Protein AF-A0A9N9LL58-F1 (afdb_monomer_lite)

Structure (mmCIF, N/CA/C/O backbone):
data_AF-A0A9N9LL58-F1
#
_entry.id   AF-A0A9N9LL58-F1
#
loop_
_atom_site.group_PDB
_atom_site.id
_atom_site.type_symbol
_atom_site.label_atom_id
_atom_site.label_alt_id
_atom_site.label_comp_id
_atom_site.label_asym_id
_atom_site.label_entity_id
_atom_site.label_seq_id
_atom_site.pdbx_PDB_ins_code
_atom_site.Cartn_x
_atom_site.Cartn_y
_atom_site.Cartn_z
_atom_site.occupancy
_atom_site.B_iso_or_equiv
_atom_site.auth_seq_id
_atom_site.auth_comp_id
_atom_site.auth_asym_id
_atom_site.auth_atom_id
_atom_site.pdbx_PDB_model_num
ATOM 1 N N . MET A 1 1 ? -56.648 -46.206 66.728 1.00 40.50 1 MET A N 1
ATOM 2 C CA . MET A 1 1 ? -55.688 -45.142 66.344 1.00 40.50 1 MET A CA 1
ATOM 3 C C . MET A 1 1 ? -56.526 -43.870 66.185 1.00 40.50 1 MET A C 1
ATOM 5 O O . MET A 1 1 ? -57.485 -43.934 65.437 1.00 40.50 1 MET A O 1
ATOM 9 N N . ARG A 1 2 ? -56.503 -42.910 67.131 1.00 38.16 2 ARG A N 1
ATOM 10 C CA . ARG A 1 2 ? -55.681 -41.666 67.109 1.00 38.16 2 ARG A CA 1
ATOM 11 C C . ARG A 1 2 ? -55.775 -40.974 65.726 1.00 38.16 2 ARG A C 1
ATOM 13 O O . ARG A 1 2 ? -55.396 -41.626 64.769 1.00 38.16 2 ARG A O 1
ATOM 20 N N . PHE A 1 3 ? -56.244 -39.743 65.496 1.00 40.28 3 PHE A N 1
ATOM 21 C CA . PHE A 1 3 ? -56.378 -38.505 66.281 1.00 40.28 3 PHE A CA 1
ATOM 22 C C . PHE A 1 3 ? -57.475 -37.607 65.655 1.00 40.28 3 PHE A C 1
ATOM 24 O O . PHE A 1 3 ? -57.674 -37.631 64.444 1.00 40.28 3 PHE A O 1
ATOM 31 N N . SER A 1 4 ? -58.137 -36.794 66.483 1.00 46.50 4 SER A N 1
ATOM 32 C CA . SER A 1 4 ? -59.010 -35.672 66.099 1.00 46.50 4 SER A CA 1
ATOM 33 C C . SER A 1 4 ? -58.230 -34.504 65.465 1.00 46.50 4 SER A C 1
ATOM 35 O O . SER A 1 4 ? -57.061 -34.326 65.795 1.00 46.50 4 SER A O 1
ATOM 37 N N . TYR A 1 5 ? -58.870 -33.686 64.615 1.00 45.53 5 TYR A N 1
ATOM 38 C CA . TYR A 1 5 ? -59.222 -32.266 64.862 1.00 45.53 5 TYR A CA 1
ATOM 39 C C . TYR A 1 5 ? -59.525 -31.481 63.568 1.00 45.53 5 TYR A C 1
ATOM 41 O O . TYR A 1 5 ? -58.859 -31.612 62.547 1.00 45.53 5 TYR A O 1
ATOM 49 N N . LEU A 1 6 ? -60.571 -30.658 63.681 1.00 53.62 6 LEU A N 1
ATOM 50 C CA . LEU A 1 6 ? -61.084 -29.643 62.758 1.00 53.62 6 LEU A CA 1
ATOM 51 C C . LEU A 1 6 ? -60.061 -28.532 62.480 1.00 53.62 6 LEU A C 1
ATOM 53 O O . LEU A 1 6 ? -59.396 -28.102 63.419 1.00 53.62 6 LEU A O 1
ATOM 57 N N . LEU A 1 7 ? -60.072 -27.951 61.271 1.00 46.16 7 LEU A N 1
ATOM 58 C CA . LEU A 1 7 ? -59.839 -26.509 61.110 1.00 46.16 7 LEU A CA 1
ATOM 59 C C . LEU A 1 7 ? -60.369 -25.978 59.764 1.00 46.16 7 LEU A C 1
ATOM 61 O O . LEU A 1 7 ? -59.788 -26.217 58.710 1.00 46.16 7 LEU A O 1
ATOM 65 N N . SER A 1 8 ? -61.466 -25.219 59.824 1.00 51.81 8 SER A N 1
ATOM 66 C CA . SER A 1 8 ? -61.814 -24.217 58.811 1.00 51.81 8 SER A CA 1
ATOM 67 C C . SER A 1 8 ? -60.921 -22.995 58.997 1.00 51.81 8 SER A C 1
ATOM 69 O O . SER A 1 8 ? -60.825 -22.481 60.109 1.00 51.81 8 SER A O 1
ATOM 71 N N . ALA A 1 9 ? -60.355 -22.474 57.911 1.00 53.47 9 ALA A N 1
ATOM 72 C CA . ALA A 1 9 ? -59.861 -21.103 57.864 1.00 53.47 9 ALA A CA 1
ATOM 73 C C . ALA A 1 9 ? -60.023 -20.539 56.445 1.00 53.47 9 ALA A C 1
ATOM 75 O O . ALA A 1 9 ? -59.331 -20.933 55.510 1.00 53.47 9 ALA A O 1
ATOM 76 N N . PHE A 1 10 ? -60.971 -19.610 56.315 1.00 46.94 10 PHE A N 1
ATOM 77 C CA . PHE A 1 10 ? -60.982 -18.574 55.287 1.00 46.94 10 PHE A CA 1
ATOM 78 C C . PHE A 1 10 ? -59.634 -17.841 55.299 1.00 46.94 10 PHE A C 1
ATOM 80 O O . PHE A 1 10 ? -59.185 -17.446 56.375 1.00 46.94 10 PHE A O 1
ATOM 87 N N . LEU A 1 11 ? -59.043 -17.564 54.134 1.00 42.81 11 LEU A N 1
ATOM 88 C CA . LEU A 1 11 ? -58.057 -16.492 54.028 1.00 42.81 11 LEU A CA 1
ATOM 89 C C . LEU A 1 11 ? -58.276 -15.663 52.763 1.00 42.81 11 LEU A C 1
ATOM 91 O O . LEU A 1 11 ? -58.372 -16.172 51.649 1.00 42.81 11 LEU A O 1
ATOM 95 N N . ALA A 1 12 ? -58.410 -14.368 53.019 1.00 46.84 12 ALA A N 1
ATOM 96 C CA . ALA A 1 12 ? -58.733 -13.304 52.099 1.00 46.84 12 ALA A CA 1
ATOM 97 C C . ALA A 1 12 ? -57.574 -12.953 51.153 1.00 46.84 12 ALA A C 1
ATOM 99 O O . ALA A 1 12 ? -56.396 -13.127 51.457 1.00 46.84 12 ALA A O 1
ATOM 100 N N . THR A 1 13 ? -57.961 -12.387 50.016 1.00 47.22 13 THR A N 1
ATOM 101 C CA . THR A 1 13 ? -57.132 -11.709 49.020 1.00 47.22 13 THR A CA 1
ATOM 102 C C . THR A 1 13 ? -56.273 -10.595 49.625 1.00 47.22 13 THR A C 1
ATOM 104 O O . THR A 1 13 ? -56.813 -9.645 50.192 1.00 47.22 13 THR A O 1
ATOM 107 N N . LEU A 1 14 ? -54.958 -10.639 49.390 1.00 39.34 14 LEU A N 1
ATOM 108 C CA . LEU A 1 14 ? -54.105 -9.449 49.371 1.00 39.34 14 LEU A CA 1
ATOM 109 C C . LEU A 1 14 ? -53.567 -9.269 47.946 1.00 39.34 14 LEU A C 1
ATOM 111 O O . LEU A 1 14 ? -52.609 -9.917 47.529 1.00 39.34 14 LEU A O 1
ATOM 115 N N . THR A 1 15 ? -54.209 -8.394 47.176 1.00 47.00 15 THR A N 1
ATOM 116 C CA . THR A 1 15 ? -53.638 -7.840 45.948 1.00 47.00 15 THR A CA 1
ATOM 117 C C . THR A 1 15 ? -52.488 -6.920 46.339 1.00 47.00 15 THR A C 1
ATOM 119 O O . THR A 1 15 ? -52.712 -5.813 46.830 1.00 47.00 15 THR A O 1
ATOM 122 N N . ILE A 1 16 ? -51.253 -7.368 46.135 1.00 45.66 16 ILE A N 1
ATOM 123 C CA . ILE A 1 16 ? -50.088 -6.487 46.183 1.00 45.66 16 ILE A CA 1
ATOM 124 C C . ILE A 1 16 ? -50.120 -5.671 44.888 1.00 45.66 16 ILE A C 1
ATOM 126 O O . ILE A 1 16 ? -49.685 -6.134 43.837 1.00 45.66 16 ILE A O 1
ATOM 130 N N . ALA A 1 17 ? -50.671 -4.460 44.951 1.00 41.97 17 ALA A N 1
ATOM 131 C CA . ALA A 1 17 ? -50.375 -3.434 43.964 1.00 41.97 17 ALA A CA 1
ATOM 132 C C . ALA A 1 17 ? -48.922 -3.000 44.200 1.00 41.97 17 ALA A C 1
ATOM 134 O O . ALA A 1 17 ? -48.644 -2.120 45.013 1.00 41.97 17 ALA A O 1
ATOM 135 N N . SER A 1 18 ? -47.978 -3.689 43.557 1.00 47.88 18 SER A N 1
ATOM 136 C CA . SER A 1 18 ? -46.594 -3.228 43.502 1.00 47.88 18 SER A CA 1
ATOM 137 C C . SER A 1 18 ? -46.579 -1.834 42.870 1.00 47.88 18 SER A C 1
ATOM 139 O O . SER A 1 18 ? -47.258 -1.633 41.858 1.00 47.88 18 SER A O 1
ATOM 141 N N . PRO A 1 19 ? -45.828 -0.864 43.419 1.00 47.00 19 PRO A N 1
ATOM 142 C CA . PRO A 1 19 ? -45.620 0.392 42.722 1.00 47.00 19 PRO A CA 1
ATOM 143 C C . PRO A 1 19 ? -44.974 0.062 41.377 1.00 47.00 19 PRO A C 1
ATOM 145 O O . PRO A 1 19 ? -43.883 -0.508 41.324 1.00 47.00 19 PRO A O 1
ATOM 148 N N . ILE A 1 20 ? -45.679 0.374 40.288 1.00 46.41 20 ILE A N 1
ATOM 149 C CA . ILE A 1 20 ? -45.102 0.375 38.949 1.00 46.41 20 ILE A CA 1
ATOM 150 C C . ILE A 1 20 ? -43.980 1.402 39.021 1.00 46.41 20 ILE A C 1
ATOM 152 O O . ILE A 1 20 ? -44.237 2.603 39.108 1.00 46.41 20 ILE A O 1
ATOM 156 N N . ALA A 1 21 ? -42.740 0.918 39.072 1.00 41.44 21 ALA A N 1
ATOM 157 C CA . ALA A 1 21 ? -41.573 1.752 38.888 1.00 41.44 21 ALA A CA 1
ATOM 158 C C . ALA A 1 21 ? -41.777 2.473 37.558 1.00 41.44 21 ALA A C 1
ATOM 160 O O . ALA A 1 21 ? -41.804 1.842 36.503 1.00 41.44 21 ALA A O 1
ATOM 161 N N . ASN A 1 22 ? -42.015 3.779 37.637 1.00 47.09 22 ASN A N 1
ATOM 162 C CA . ASN A 1 22 ? -42.052 4.646 36.479 1.00 47.09 22 ASN A CA 1
ATOM 163 C C . ASN A 1 22 ? -40.679 4.485 35.813 1.00 47.09 22 ASN A C 1
ATOM 165 O O . ASN A 1 22 ? -39.682 4.812 36.465 1.00 47.09 22 ASN A O 1
ATOM 169 N N . PRO A 1 23 ? -40.575 3.912 34.600 1.00 48.62 23 PRO A N 1
ATOM 170 C CA . PRO A 1 23 ? -39.304 3.868 33.916 1.00 48.62 23 PRO A CA 1
ATOM 171 C C . PRO A 1 23 ? -39.010 5.316 33.547 1.00 48.62 23 PRO A C 1
ATOM 173 O O . PRO A 1 23 ? -39.492 5.820 32.534 1.00 48.62 23 PRO A O 1
ATOM 176 N N . GLU A 1 24 ? -38.265 6.007 34.416 1.00 46.19 24 GLU A N 1
ATOM 177 C CA . GLU A 1 24 ? -37.490 7.176 34.031 1.00 46.19 24 GLU A CA 1
ATOM 178 C C . GLU A 1 24 ? -36.902 6.834 32.676 1.00 46.19 24 GLU A C 1
ATOM 180 O O . GLU A 1 24 ? -36.187 5.837 32.547 1.00 46.19 24 GLU A O 1
ATOM 185 N N . ALA A 1 25 ? -37.338 7.585 31.664 1.00 46.03 25 ALA A N 1
ATOM 186 C CA . ALA A 1 25 ? -36.964 7.385 30.287 1.00 46.03 25 ALA A CA 1
ATOM 187 C C . ALA A 1 25 ? -35.449 7.223 30.254 1.00 46.03 25 ALA A C 1
ATOM 189 O O . ALA A 1 25 ? -34.711 8.196 30.416 1.00 46.03 25 ALA A O 1
ATOM 190 N N . ALA A 1 26 ? -34.996 5.975 30.115 1.00 46.25 26 ALA A N 1
ATOM 191 C CA . ALA A 1 26 ? -33.602 5.656 29.934 1.00 46.25 26 ALA A CA 1
ATOM 192 C C . ALA A 1 26 ? -33.233 6.360 28.639 1.00 46.25 26 ALA A C 1
ATOM 194 O O . ALA A 1 26 ? -33.558 5.877 27.553 1.00 46.25 26 ALA A O 1
ATOM 195 N N . SER A 1 27 ? -32.673 7.567 28.756 1.00 43.81 27 SER A N 1
ATOM 196 C CA . SER A 1 27 ? -32.279 8.339 27.596 1.00 43.81 27 SER A CA 1
ATOM 197 C C . SER A 1 27 ? -31.286 7.446 26.875 1.00 43.81 27 SER A C 1
ATOM 199 O O . SER A 1 27 ? -30.212 7.156 27.415 1.00 43.81 27 SER A O 1
ATOM 201 N N . LEU A 1 28 ? -31.688 6.932 25.715 1.00 45.09 28 LEU A N 1
ATOM 202 C CA . LEU A 1 28 ? -30.826 6.191 24.817 1.00 45.09 28 LEU A CA 1
ATOM 203 C C . LEU A 1 28 ? -29.688 7.144 24.471 1.00 45.09 28 LEU A C 1
ATOM 205 O O . LEU A 1 28 ? -29.822 8.010 23.613 1.00 45.09 28 LEU A O 1
ATOM 209 N N . SER A 1 29 ? -28.598 7.040 25.228 1.00 51.00 29 SER A N 1
ATOM 210 C CA . SER A 1 29 ? -27.371 7.776 24.980 1.00 51.00 29 SER A CA 1
ATOM 211 C C . SER A 1 29 ? -26.876 7.306 23.621 1.00 51.00 29 SER A C 1
ATOM 213 O O . SER A 1 29 ? -26.305 6.219 23.498 1.00 51.00 29 SER A O 1
ATOM 215 N N . THR A 1 30 ? -27.180 8.079 22.581 1.00 55.69 30 THR A N 1
ATOM 216 C CA . THR A 1 30 ? -26.665 7.871 21.233 1.00 55.69 30 THR A CA 1
ATOM 217 C C . THR A 1 30 ? -25.163 8.090 21.302 1.00 55.69 30 THR A C 1
ATOM 219 O O . THR A 1 30 ? -24.684 9.223 21.284 1.00 55.69 30 THR A O 1
ATOM 222 N N . ARG A 1 31 ? -24.414 6.997 21.463 1.00 67.12 31 ARG A N 1
ATOM 223 C CA . ARG A 1 31 ? -22.953 7.015 21.384 1.00 67.12 31 ARG A CA 1
ATOM 224 C C . ARG A 1 31 ? -22.578 7.523 19.997 1.00 67.12 31 ARG A C 1
ATOM 226 O O . ARG A 1 31 ? -23.041 6.974 19.001 1.00 67.12 31 ARG A O 1
ATOM 233 N N . ALA A 1 32 ? -21.771 8.576 19.936 1.00 82.75 32 ALA A N 1
ATOM 234 C CA . ALA A 1 32 ? -21.324 9.115 18.662 1.00 82.75 32 ALA A CA 1
ATOM 235 C C . ALA A 1 32 ? -20.224 8.209 18.093 1.00 82.75 32 ALA A C 1
ATOM 237 O O . ALA A 1 32 ? -19.175 8.036 18.718 1.00 82.75 32 ALA A O 1
ATOM 238 N N . THR A 1 33 ? -20.456 7.646 16.909 1.00 89.50 33 THR A N 1
ATOM 239 C CA . THR A 1 33 ? -19.425 6.953 16.129 1.00 89.50 33 THR A CA 1
ATOM 240 C C . THR A 1 33 ? -18.982 7.854 14.986 1.00 89.50 33 THR A C 1
ATOM 242 O O . THR A 1 33 ? -19.813 8.394 14.260 1.00 89.50 33 THR A O 1
ATOM 245 N N . GLU A 1 34 ? -17.675 8.032 14.843 1.00 94.06 34 GLU A N 1
ATOM 246 C CA . GLU A 1 34 ? -17.061 8.814 13.776 1.00 94.06 34 GLU A CA 1
ATOM 247 C C . GLU A 1 34 ? -16.112 7.931 12.972 1.00 94.06 34 GLU A C 1
ATOM 249 O O . GLU A 1 34 ? -15.181 7.339 13.517 1.00 94.06 34 GLU A O 1
ATOM 254 N N . ASP A 1 35 ? -16.314 7.900 11.663 1.00 96.62 35 ASP A N 1
ATOM 255 C CA . ASP A 1 35 ? -15.468 7.148 10.748 1.00 96.62 35 ASP A CA 1
ATOM 256 C C . ASP A 1 35 ? -14.552 8.107 10.000 1.00 96.62 35 ASP A C 1
ATOM 258 O O . ASP A 1 35 ? -15.008 9.055 9.355 1.00 96.62 35 ASP A O 1
ATOM 262 N N . LYS A 1 36 ? -13.242 7.864 10.069 1.00 97.56 36 LYS A N 1
ATOM 263 C CA . LYS A 1 36 ? -12.293 8.598 9.233 1.00 97.56 36 LYS A CA 1
ATOM 264 C C . LYS A 1 36 ? -12.426 8.186 7.774 1.00 97.56 36 LYS A C 1
ATOM 266 O O . LYS A 1 36 ? -12.751 7.042 7.471 1.00 97.56 36 LYS A O 1
ATOM 271 N N . ALA A 1 37 ? -12.066 9.095 6.868 1.00 97.56 37 ALA A N 1
ATOM 272 C CA . ALA A 1 37 ? -12.142 8.868 5.424 1.00 97.56 37 ALA A CA 1
ATOM 273 C C 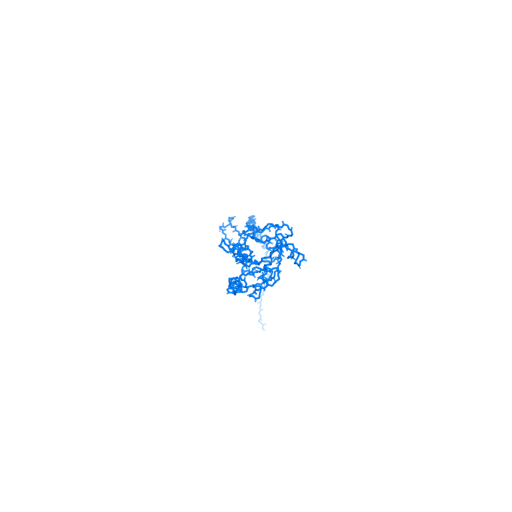. ALA A 1 37 ? -11.422 7.583 4.964 1.00 97.56 37 ALA A C 1
ATOM 275 O O . ALA A 1 37 ? -11.927 6.871 4.100 1.00 97.56 37 ALA A O 1
ATOM 276 N N . THR A 1 38 ? -10.281 7.254 5.575 1.00 97.69 38 THR A N 1
ATOM 277 C CA . THR A 1 38 ? -9.523 6.009 5.355 1.00 97.69 38 THR A CA 1
ATOM 278 C C . THR A 1 38 ? -10.337 4.766 5.713 1.00 97.69 38 THR A C 1
ATOM 280 O O . THR A 1 38 ? -10.402 3.829 4.919 1.00 97.69 38 THR A O 1
ATOM 283 N N . TYR A 1 39 ? -11.015 4.764 6.865 1.00 97.75 39 TYR A N 1
ATOM 284 C CA . TYR A 1 39 ? -11.908 3.675 7.265 1.00 97.75 39 TYR A CA 1
ATOM 285 C C . TYR A 1 39 ? -13.140 3.594 6.357 1.00 97.75 39 TYR A C 1
ATOM 287 O O . TYR A 1 39 ? -13.488 2.507 5.898 1.00 97.75 39 TYR A O 1
ATOM 295 N N . THR A 1 40 ? -13.761 4.728 6.029 1.00 97.31 40 THR A N 1
ATOM 296 C CA . THR A 1 40 ? -14.918 4.790 5.120 1.00 97.31 40 THR A CA 1
ATOM 297 C C . THR A 1 40 ? -14.584 4.225 3.737 1.00 97.31 40 THR A C 1
ATOM 299 O O . THR A 1 40 ? -15.353 3.441 3.184 1.00 97.31 40 THR A O 1
ATOM 302 N N . LEU A 1 41 ? -13.423 4.569 3.172 1.00 97.31 41 LEU A N 1
ATOM 303 C CA . LEU A 1 41 ? -13.009 4.067 1.860 1.00 97.31 41 LEU A CA 1
ATOM 304 C C . LEU A 1 41 ? -12.643 2.573 1.899 1.00 97.31 41 LEU A C 1
ATOM 306 O O . LEU A 1 41 ? -13.046 1.818 1.009 1.00 97.31 41 LEU A O 1
ATOM 310 N N . ALA A 1 42 ? -11.943 2.124 2.946 1.00 97.25 42 ALA A N 1
ATOM 311 C CA . ALA A 1 42 ? -11.623 0.710 3.136 1.00 97.25 42 ALA A CA 1
ATOM 312 C C . ALA A 1 42 ? -12.896 -0.142 3.295 1.00 97.25 42 ALA A C 1
ATOM 314 O O . ALA A 1 42 ? -13.029 -1.171 2.638 1.00 97.25 42 ALA A O 1
ATOM 315 N N . THR A 1 43 ? -13.866 0.315 4.093 1.00 96.94 43 THR A N 1
ATOM 316 C CA . THR A 1 43 ? -15.135 -0.400 4.327 1.00 96.94 43 THR A CA 1
ATOM 317 C C . THR A 1 43 ? -16.090 -0.367 3.139 1.00 96.94 43 THR A C 1
ATOM 319 O O . THR A 1 43 ? -16.818 -1.334 2.921 1.00 96.94 43 THR A O 1
ATOM 322 N N . LYS A 1 44 ? -16.058 0.696 2.325 1.00 96.56 44 LYS A N 1
ATOM 323 C CA . LYS A 1 44 ? -16.744 0.728 1.024 1.00 96.56 44 LYS A CA 1
ATOM 324 C C . LYS A 1 44 ? -16.185 -0.330 0.067 1.00 96.56 44 LYS A C 1
ATOM 326 O O . LYS A 1 44 ? -16.939 -0.900 -0.714 1.00 96.56 44 LYS A O 1
ATOM 331 N N . THR A 1 45 ? -14.876 -0.579 0.130 1.00 96.75 45 THR A N 1
ATOM 332 C CA . THR A 1 45 ? -14.184 -1.561 -0.720 1.00 96.75 45 THR A CA 1
ATOM 333 C C . THR A 1 45 ? -14.366 -2.990 -0.205 1.00 96.75 45 THR A C 1
ATOM 335 O O . THR A 1 45 ? -14.543 -3.917 -0.991 1.00 96.75 45 THR A O 1
ATOM 338 N N . HIS A 1 46 ? -14.342 -3.179 1.114 1.00 97.19 46 HIS A N 1
ATOM 339 C CA . HIS A 1 46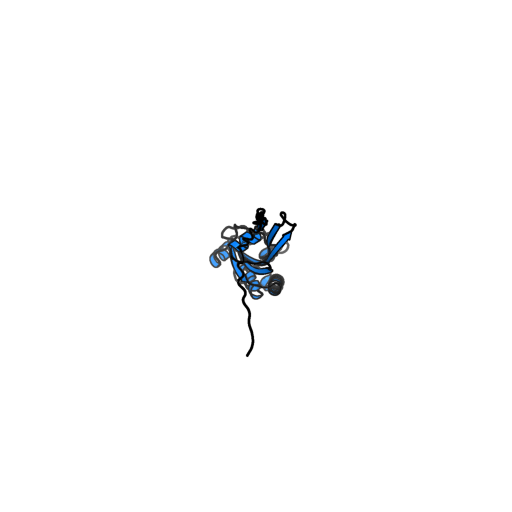 ? -14.604 -4.453 1.769 1.00 97.19 46 HIS A CA 1
ATOM 340 C C . HIS A 1 46 ? -15.397 -4.227 3.057 1.00 97.19 46 HIS A C 1
ATOM 342 O O . HIS A 1 46 ? -14.876 -3.721 4.051 1.00 97.19 46 HIS A O 1
ATOM 348 N N . SER A 1 47 ? -16.675 -4.600 3.045 1.00 95.69 47 SER A N 1
ATOM 349 C CA . SER A 1 47 ? -17.549 -4.456 4.208 1.00 95.69 47 SER A CA 1
ATOM 350 C C . SER A 1 47 ? -17.164 -5.422 5.329 1.00 95.69 47 SER A C 1
ATOM 352 O O . SER A 1 47 ? -16.722 -6.535 5.065 1.00 95.69 47 SER A O 1
ATOM 354 N N . GLY A 1 48 ? -17.446 -5.048 6.578 1.00 92.25 48 GLY A N 1
ATOM 355 C CA . GLY A 1 48 ? -17.310 -5.958 7.720 1.00 92.25 48 GLY A CA 1
ATOM 356 C C . GLY A 1 48 ? -15.948 -5.935 8.412 1.00 92.25 48 GLY A C 1
ATOM 357 O O . GLY A 1 48 ? -15.721 -6.770 9.282 1.00 92.25 48 GLY A O 1
ATOM 358 N N . LEU A 1 49 ? -15.084 -4.972 8.076 1.00 95.81 49 LEU A N 1
ATOM 359 C CA . LEU A 1 49 ? -13.824 -4.743 8.781 1.00 95.81 49 LEU A CA 1
ATOM 360 C C . LEU A 1 49 ? -14.060 -4.350 10.247 1.00 95.81 49 LEU A C 1
ATOM 362 O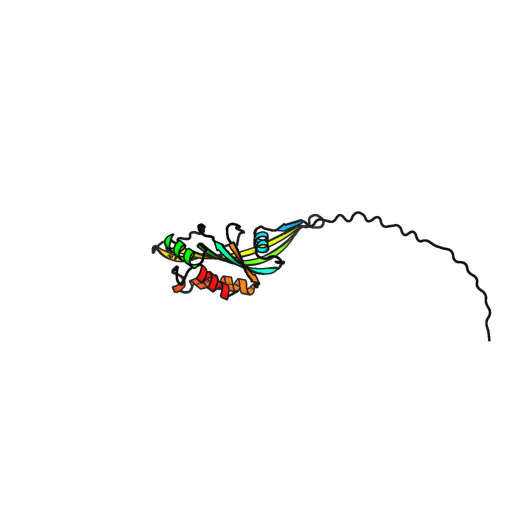 O . LEU A 1 49 ? -14.787 -3.391 10.544 1.00 95.81 49 LEU A O 1
ATOM 366 N N . LYS A 1 50 ? -13.403 -5.067 11.156 1.00 96.19 50 LYS A N 1
ATOM 367 C CA . LYS A 1 50 ? -13.506 -4.913 12.609 1.00 96.19 50 LYS A CA 1
ATOM 368 C C . LYS A 1 50 ? -12.238 -4.309 13.186 1.00 96.19 50 LYS A C 1
ATOM 370 O O . LYS A 1 50 ? -11.183 -4.305 12.561 1.00 96.19 50 LYS A O 1
ATOM 375 N N . LYS A 1 51 ? -12.344 -3.803 14.415 1.00 97.62 51 LYS A N 1
ATOM 376 C CA . LYS A 1 51 ? -11.187 -3.369 15.196 1.00 97.62 51 LYS A CA 1
ATOM 377 C C . LYS A 1 51 ? -10.108 -4.459 15.206 1.00 97.62 51 LYS A C 1
ATOM 379 O O . LYS A 1 51 ? -10.413 -5.631 15.390 1.00 97.62 51 LYS A O 1
ATOM 384 N N . ASP A 1 52 ? -8.864 -4.023 15.055 1.00 97.88 52 ASP A N 1
ATOM 385 C CA . ASP A 1 52 ? -7.640 -4.818 15.057 1.00 97.88 52 ASP A CA 1
ATOM 386 C C . ASP A 1 52 ? -7.429 -5.711 13.824 1.00 97.88 52 ASP A C 1
ATOM 388 O O . ASP A 1 52 ? -6.342 -6.283 13.694 1.00 97.88 52 ASP A O 1
ATOM 392 N N . ASP A 1 53 ? -8.380 -5.750 12.881 1.00 98.38 53 ASP A N 1
ATOM 393 C CA . ASP A 1 53 ? -8.201 -6.430 11.600 1.00 98.38 53 ASP A CA 1
ATOM 394 C C . ASP A 1 53 ? -7.031 -5.821 10.829 1.00 98.38 53 ASP A C 1
ATOM 396 O O . ASP A 1 53 ? -6.948 -4.607 10.621 1.00 98.38 53 ASP A O 1
ATOM 400 N N . TRP A 1 54 ? -6.144 -6.697 10.367 1.00 98.56 54 TRP A N 1
ATOM 401 C CA . TRP A 1 54 ? -5.079 -6.364 9.436 1.00 98.56 54 TRP A CA 1
ATOM 402 C C . TRP A 1 54 ? -5.502 -6.768 8.034 1.00 98.56 54 TRP A C 1
ATOM 404 O O . TRP A 1 54 ? -5.854 -7.925 7.799 1.00 98.56 54 TRP A O 1
ATOM 414 N N . VAL A 1 55 ? -5.431 -5.832 7.095 1.00 98.44 55 VAL A N 1
ATOM 415 C CA . VAL A 1 55 ? -5.834 -6.057 5.704 1.00 98.44 55 VAL A CA 1
ATOM 416 C C . VAL A 1 55 ? -4.885 -5.374 4.740 1.00 98.44 55 VAL A C 1
ATOM 418 O O . VAL A 1 55 ? -4.164 -4.436 5.099 1.00 98.44 55 VAL A O 1
ATOM 421 N N . TRP A 1 56 ? -4.901 -5.848 3.500 1.00 98.50 56 TRP A N 1
ATOM 422 C CA . TRP A 1 56 ? -4.204 -5.200 2.408 1.00 98.50 56 TRP A CA 1
ATOM 423 C C . TRP A 1 56 ? -5.097 -5.035 1.180 1.00 98.50 56 TRP A C 1
ATOM 425 O O . TRP A 1 56 ? -6.011 -5.823 0.917 1.00 98.50 56 TRP A O 1
ATOM 435 N N . PHE A 1 57 ? -4.802 -3.988 0.425 1.00 98.56 57 PHE A N 1
ATOM 436 C CA . PHE A 1 57 ? -5.470 -3.626 -0.813 1.00 98.56 57 PHE A CA 1
ATOM 437 C C . PHE A 1 57 ? -4.424 -3.344 -1.887 1.00 98.56 57 PHE A C 1
ATOM 439 O O . PHE A 1 57 ? -3.330 -2.869 -1.578 1.00 98.56 57 PHE A O 1
ATOM 446 N N . THR A 1 58 ? -4.767 -3.564 -3.150 1.00 98.19 58 THR A N 1
ATOM 447 C CA . THR A 1 58 ? -4.078 -2.867 -4.241 1.00 98.19 58 THR A CA 1
ATOM 448 C C . THR A 1 58 ? -4.775 -1.544 -4.501 1.00 98.19 58 THR A C 1
ATOM 450 O O . THR A 1 58 ? -6.001 -1.457 -4.415 1.00 98.19 58 THR A O 1
ATOM 453 N N . MET A 1 59 ? -4.000 -0.517 -4.822 1.00 97.50 59 MET A N 1
ATOM 454 C CA . MET A 1 59 ? -4.509 0.784 -5.229 1.00 97.50 59 MET A CA 1
ATOM 455 C C . MET A 1 59 ? -4.015 1.078 -6.636 1.00 97.50 59 MET A C 1
ATOM 457 O O . MET A 1 59 ? -2.811 1.092 -6.861 1.00 97.50 59 MET A O 1
ATOM 461 N N . GLU A 1 60 ? -4.937 1.289 -7.562 1.00 96.31 60 GLU A N 1
ATOM 462 C CA . GLU A 1 60 ? -4.649 1.571 -8.965 1.00 96.31 60 GLU A CA 1
ATOM 463 C C . GLU A 1 60 ? -4.967 3.033 -9.277 1.00 96.31 60 GLU A C 1
ATOM 465 O O . GLU A 1 60 ? -6.010 3.565 -8.880 1.00 96.31 60 GLU A O 1
ATOM 470 N N . TRP A 1 61 ? -4.065 3.676 -10.010 1.00 94.88 61 TRP A N 1
ATOM 471 C CA . TRP A 1 61 ? -4.269 4.994 -10.578 1.00 94.88 61 TRP A CA 1
ATOM 472 C C . TRP A 1 61 ? -4.889 4.793 -11.957 1.00 94.88 61 TRP A C 1
ATOM 474 O O . TRP A 1 61 ? -4.256 4.180 -12.825 1.00 94.88 61 TRP A O 1
ATOM 484 N N . PRO A 1 62 ? -6.128 5.257 -12.177 1.00 91.88 62 PRO A N 1
ATOM 485 C CA . PRO A 1 62 ? -6.795 5.057 -13.452 1.00 91.88 62 PRO A CA 1
ATOM 486 C C . PRO A 1 62 ? -6.080 5.801 -14.584 1.00 91.88 62 PRO A C 1
ATOM 488 O O . PRO A 1 62 ? -5.264 6.694 -14.359 1.00 91.88 62 PRO A O 1
ATOM 491 N N . ARG A 1 63 ? -6.437 5.456 -15.822 1.00 87.69 63 ARG A N 1
ATOM 492 C CA . ARG A 1 63 ? -5.911 6.089 -17.035 1.00 87.69 63 ARG A CA 1
ATOM 493 C C . ARG A 1 63 ? -6.000 7.621 -16.981 1.00 87.69 63 ARG A C 1
ATOM 495 O O . ARG A 1 63 ? -7.076 8.171 -16.756 1.00 87.69 63 ARG A O 1
ATOM 502 N N . GLY A 1 64 ? -4.891 8.286 -17.291 1.00 82.62 64 GLY A N 1
ATOM 503 C CA . GLY A 1 64 ? -4.755 9.743 -17.306 1.00 82.62 64 GLY A CA 1
ATOM 504 C C . GLY A 1 64 ? -4.462 10.361 -15.938 1.00 82.62 64 GLY A C 1
ATOM 505 O O . GLY A 1 64 ? -4.558 11.581 -15.801 1.00 82.62 64 GLY A O 1
ATOM 506 N N . SER A 1 65 ? -4.136 9.549 -14.931 1.00 84.44 65 SER A N 1
ATOM 507 C CA . SER A 1 65 ? -3.813 10.051 -13.595 1.00 84.44 65 SER A CA 1
ATOM 508 C C . SER A 1 65 ? -2.401 10.614 -13.536 1.00 84.44 65 SER A C 1
ATOM 510 O O . SER A 1 65 ? -1.476 10.076 -14.133 1.00 84.44 65 SER A O 1
ATOM 512 N N . ILE A 1 66 ? -2.224 11.669 -12.745 1.00 78.25 66 ILE A N 1
ATOM 513 C CA . ILE A 1 66 ? -0.901 12.201 -12.420 1.00 78.25 66 ILE A CA 1
ATOM 514 C C . ILE A 1 66 ? -0.358 11.437 -11.206 1.00 78.25 66 ILE A C 1
ATOM 516 O O . ILE A 1 66 ? -0.986 11.415 -10.143 1.00 78.25 66 ILE A O 1
ATOM 520 N N . ILE A 1 67 ? 0.818 10.830 -11.353 1.00 78.81 67 ILE A N 1
ATOM 521 C CA . ILE A 1 67 ? 1.556 10.156 -10.279 1.00 78.81 67 ILE A CA 1
ATOM 522 C C . ILE A 1 67 ? 2.360 11.246 -9.544 1.00 78.81 67 ILE A C 1
ATOM 524 O O . ILE A 1 67 ? 3.525 11.496 -9.819 1.00 78.81 67 ILE A O 1
ATOM 528 N N . GLY A 1 68 ? 1.686 12.023 -8.691 1.00 69.00 68 GLY A N 1
ATOM 529 C CA . GLY A 1 68 ? 2.170 13.295 -8.123 1.00 69.00 68 GLY A CA 1
ATOM 530 C C . GLY A 1 68 ? 3.347 13.244 -7.131 1.00 69.00 68 GLY A C 1
ATOM 531 O O . GLY A 1 68 ? 3.413 14.111 -6.265 1.00 69.00 68 GLY A O 1
ATOM 532 N N . ASP A 1 69 ? 4.267 12.282 -7.249 1.00 76.88 69 ASP A N 1
ATOM 533 C CA . ASP A 1 69 ? 5.334 11.995 -6.272 1.00 76.88 69 ASP A CA 1
ATOM 534 C C . ASP A 1 69 ? 6.762 12.172 -6.827 1.00 76.88 69 ASP A C 1
ATOM 536 O O . ASP A 1 69 ? 7.721 11.620 -6.285 1.00 76.88 69 ASP A O 1
ATOM 540 N N . GLY A 1 70 ? 6.907 12.974 -7.887 1.00 72.75 70 GLY A N 1
ATOM 541 C CA . GLY A 1 70 ? 8.181 13.176 -8.589 1.00 72.75 70 GLY A CA 1
ATOM 542 C C . GLY A 1 70 ? 8.486 12.092 -9.620 1.00 72.75 70 GLY A C 1
ATOM 543 O O . GLY A 1 70 ? 9.639 11.948 -10.006 1.00 72.75 70 GLY A O 1
ATOM 544 N N . ASP A 1 71 ? 7.457 11.348 -10.028 1.00 81.12 71 ASP A N 1
ATOM 545 C CA . ASP A 1 71 ? 7.550 10.324 -11.057 1.00 81.12 71 ASP A CA 1
ATOM 546 C C . ASP A 1 71 ? 7.958 10.931 -12.406 1.00 81.12 71 ASP A C 1
ATOM 548 O O . ASP A 1 71 ? 7.430 11.973 -12.815 1.00 81.12 71 ASP A O 1
ATOM 552 N N . THR A 1 72 ? 8.927 10.295 -13.061 1.00 82.69 72 THR A N 1
ATOM 553 C CA . THR A 1 72 ? 9.502 10.758 -14.330 1.00 82.69 72 THR A CA 1
ATOM 554 C C . THR A 1 72 ? 9.204 9.838 -15.509 1.00 82.69 72 THR A C 1
ATOM 556 O O . THR A 1 72 ? 9.783 10.062 -16.572 1.00 82.69 72 THR A O 1
ATOM 559 N N . GLU A 1 73 ? 8.303 8.856 -15.355 1.00 80.12 73 GLU A N 1
ATOM 560 C CA . GLU A 1 73 ? 7.920 7.947 -16.441 1.00 80.12 73 GLU A CA 1
ATOM 561 C C . GLU A 1 73 ? 7.480 8.749 -17.678 1.00 80.12 73 GLU A C 1
ATOM 563 O O . GLU A 1 73 ? 6.660 9.680 -17.610 1.00 80.12 73 GLU A O 1
ATOM 568 N N . SER A 1 74 ? 8.031 8.402 -18.844 1.00 81.19 74 SER A N 1
ATOM 569 C CA . SER A 1 74 ? 7.661 9.077 -20.087 1.00 81.19 74 SER A CA 1
ATOM 570 C C . SER A 1 74 ? 6.215 8.761 -20.488 1.00 81.19 74 SER A C 1
ATOM 572 O O . SER A 1 74 ? 5.615 7.755 -20.096 1.00 81.19 74 SER A O 1
ATOM 574 N N . LYS A 1 75 ? 5.623 9.609 -21.341 1.00 82.06 75 LYS A N 1
ATOM 575 C CA . LYS A 1 75 ? 4.259 9.377 -21.851 1.00 82.06 75 LYS A CA 1
ATOM 576 C C . LYS A 1 75 ? 4.162 8.073 -22.640 1.00 82.06 75 LYS A C 1
ATOM 578 O O . LYS A 1 75 ? 3.115 7.424 -22.625 1.00 82.06 75 LYS A O 1
ATOM 583 N N . GLU A 1 76 ? 5.228 7.718 -23.345 1.00 84.44 76 GLU A N 1
ATOM 584 C CA . GLU A 1 76 ? 5.346 6.505 -24.140 1.00 84.44 76 GLU A CA 1
ATOM 585 C C . GLU A 1 76 ? 5.370 5.261 -23.243 1.00 84.44 76 GLU A C 1
ATOM 587 O O . GLU A 1 76 ? 4.621 4.317 -23.503 1.00 84.44 76 GLU A O 1
ATOM 592 N N . GLU A 1 77 ? 6.157 5.276 -22.164 1.00 83.50 77 GLU A N 1
ATOM 593 C CA . GLU A 1 77 ? 6.225 4.184 -21.182 1.00 83.50 77 GLU A CA 1
ATOM 594 C C . GLU A 1 77 ? 4.893 3.999 -20.457 1.00 83.50 77 GLU A C 1
ATOM 596 O O . GLU A 1 77 ? 4.354 2.887 -20.440 1.00 83.50 77 GLU A O 1
ATOM 601 N N . LEU A 1 78 ? 4.300 5.096 -19.977 1.00 83.88 78 LEU A N 1
ATOM 602 C CA . LEU A 1 78 ? 2.965 5.098 -19.381 1.00 83.88 78 LEU A CA 1
ATOM 603 C C . LEU A 1 78 ? 1.914 4.538 -20.343 1.00 83.88 78 LEU A C 1
ATOM 605 O O . LEU A 1 78 ? 1.038 3.779 -19.932 1.00 83.88 78 LEU A O 1
ATOM 609 N N . SER A 1 79 ? 1.987 4.873 -21.636 1.00 85.44 79 SER A N 1
ATOM 610 C CA . SER A 1 79 ? 1.058 4.326 -22.630 1.00 85.44 79 SER A CA 1
ATOM 611 C C . SER A 1 79 ? 1.232 2.817 -22.806 1.00 85.44 79 SER A C 1
ATOM 613 O O . SER A 1 79 ? 0.234 2.102 -22.861 1.00 85.44 79 SER A O 1
ATOM 615 N N . GLN A 1 80 ? 2.468 2.316 -22.862 1.00 86.19 80 GLN A N 1
ATOM 616 C CA . GLN A 1 80 ? 2.733 0.880 -23.000 1.00 86.19 80 GLN A CA 1
ATOM 617 C C . GLN A 1 80 ? 2.280 0.090 -21.768 1.00 86.19 80 GLN A C 1
ATOM 619 O O . GLN A 1 80 ? 1.649 -0.962 -21.900 1.00 86.19 80 GLN A O 1
ATOM 624 N N . LEU A 1 81 ? 2.571 0.597 -20.567 1.00 86.00 81 LEU A N 1
ATOM 625 C CA . LEU A 1 81 ? 2.118 -0.003 -19.310 1.00 86.00 81 LEU A CA 1
ATOM 626 C C . LEU A 1 81 ? 0.602 -0.037 -19.235 1.00 86.00 81 LEU A C 1
ATOM 628 O O . LEU A 1 81 ? 0.021 -1.075 -18.925 1.00 86.00 81 LEU A O 1
ATOM 632 N N . ARG A 1 82 ? -0.039 1.072 -19.591 1.00 86.50 82 ARG A N 1
ATOM 633 C CA . ARG A 1 82 ? -1.490 1.191 -19.629 1.00 86.50 82 ARG A CA 1
ATOM 634 C C . ARG A 1 82 ? -2.131 0.201 -20.588 1.00 86.50 82 ARG A C 1
ATOM 636 O O . ARG A 1 82 ? -3.111 -0.435 -20.209 1.00 86.50 82 ARG A O 1
ATOM 643 N N . ASP A 1 83 ? -1.600 0.053 -21.797 1.00 88.38 83 ASP A N 1
ATOM 644 C CA . ASP A 1 83 ? -2.141 -0.895 -22.777 1.00 88.38 83 ASP A CA 1
ATOM 645 C C . ASP A 1 83 ? -1.983 -2.351 -22.302 1.00 88.38 83 ASP A C 1
ATOM 647 O O . ASP A 1 83 ? -2.806 -3.208 -22.625 1.00 88.38 83 ASP A O 1
ATOM 651 N N . LYS A 1 84 ? -0.966 -2.625 -21.476 1.00 87.06 84 LYS A N 1
ATOM 652 C CA . LYS A 1 84 ? -0.695 -3.946 -20.896 1.00 87.06 84 LYS A CA 1
ATOM 653 C C . LYS A 1 84 ? -1.508 -4.247 -19.632 1.00 87.06 84 LYS A C 1
ATOM 655 O O . LYS A 1 84 ? -1.930 -5.386 -19.441 1.00 87.06 84 LYS A O 1
ATOM 660 N N . LEU A 1 85 ? -1.678 -3.267 -18.747 1.00 88.81 85 LEU A N 1
ATOM 661 C CA . LEU A 1 85 ? -2.168 -3.461 -17.375 1.00 88.81 85 LEU A CA 1
ATOM 662 C C . LEU A 1 85 ? -3.556 -2.853 -17.128 1.00 88.81 85 LEU A C 1
ATOM 664 O O . LEU A 1 85 ? -4.249 -3.264 -16.199 1.00 88.81 85 LEU A O 1
ATOM 668 N N . GLY A 1 86 ? -3.986 -1.900 -17.958 1.00 89.56 86 GLY A N 1
ATOM 669 C CA . GLY A 1 86 ? -5.275 -1.210 -17.842 1.00 89.56 86 GLY A CA 1
ATOM 670 C C . GLY A 1 86 ? -5.303 -0.041 -16.849 1.00 89.56 86 GLY A C 1
ATOM 671 O O . GLY A 1 86 ? -6.358 0.562 -16.654 1.00 89.56 86 GLY A O 1
ATOM 672 N N . PHE A 1 87 ? -4.167 0.303 -16.242 1.00 91.88 87 PHE A N 1
ATOM 673 C CA . PHE A 1 87 ? -3.991 1.421 -15.310 1.00 91.88 87 PHE A CA 1
ATOM 674 C C . PHE A 1 87 ? -2.646 2.113 -15.557 1.00 91.88 87 PHE A C 1
ATOM 676 O O . PHE A 1 87 ? -1.768 1.532 -16.191 1.00 91.88 87 PHE A O 1
ATOM 683 N N . ASP A 1 88 ? -2.496 3.337 -15.049 1.00 90.12 88 ASP A N 1
ATOM 684 C CA . ASP A 1 88 ? -1.250 4.104 -15.184 1.00 90.12 88 ASP A CA 1
ATOM 685 C C . ASP A 1 88 ? -0.266 3.764 -14.065 1.00 90.12 88 ASP A C 1
ATOM 687 O O . ASP A 1 88 ? 0.926 3.669 -14.311 1.00 90.12 88 ASP A O 1
ATOM 691 N N . HIS A 1 89 ? -0.764 3.508 -12.849 1.00 94.56 89 HIS A N 1
ATOM 692 C CA . HIS A 1 89 ? 0.084 3.137 -11.717 1.00 94.56 89 HIS A CA 1
ATOM 693 C C . HIS A 1 89 ? -0.577 2.150 -10.775 1.00 94.56 89 HIS A C 1
ATOM 695 O O . HIS A 1 89 ? -1.806 2.105 -10.675 1.00 94.56 89 HIS A O 1
ATOM 701 N N . ILE A 1 90 ? 0.231 1.417 -10.011 1.00 96.38 90 ILE A N 1
ATOM 702 C CA . ILE A 1 90 ? -0.261 0.564 -8.932 1.00 96.38 90 ILE A CA 1
ATOM 703 C C . ILE A 1 90 ? 0.629 0.640 -7.692 1.00 96.38 90 ILE A C 1
ATOM 705 O O . ILE A 1 90 ? 1.855 0.685 -7.757 1.00 96.38 90 ILE A O 1
ATOM 709 N N . GLY A 1 91 ? -0.021 0.608 -6.535 1.00 97.50 91 GLY A N 1
ATOM 710 C CA . GLY A 1 91 ? 0.604 0.477 -5.229 1.00 97.50 91 GLY A CA 1
ATOM 711 C C . GLY A 1 91 ? -0.114 -0.554 -4.369 1.00 97.50 91 GLY A C 1
ATOM 712 O O . GLY A 1 91 ? -1.188 -1.061 -4.711 1.00 97.50 91 GLY A O 1
ATOM 713 N N . ILE A 1 92 ? 0.476 -0.852 -3.219 1.00 98.38 92 ILE A N 1
ATOM 714 C CA . ILE A 1 92 ? -0.100 -1.743 -2.218 1.00 98.38 92 ILE A CA 1
ATOM 715 C C . ILE A 1 92 ? -0.299 -1.001 -0.901 1.00 98.38 92 ILE A C 1
ATOM 717 O O . ILE A 1 92 ? 0.620 -0.388 -0.362 1.00 98.38 92 ILE A O 1
ATOM 721 N N . VAL A 1 93 ? -1.526 -1.035 -0.392 1.00 98.56 93 VAL A N 1
ATOM 722 C CA . VAL A 1 93 ? -1.919 -0.416 0.873 1.00 98.56 93 VAL A CA 1
ATOM 723 C C . VAL A 1 93 ? -2.020 -1.519 1.912 1.00 98.56 93 VAL A C 1
ATOM 725 O O . VAL A 1 93 ? -2.803 -2.448 1.739 1.00 98.56 93 VAL A O 1
ATOM 728 N N . VAL A 1 94 ? -1.249 -1.425 2.991 1.00 98.56 94 VAL A N 1
ATOM 729 C CA . VAL A 1 94 ? -1.238 -2.425 4.067 1.00 98.56 94 VAL A CA 1
ATOM 730 C C . VAL A 1 94 ? -1.438 -1.719 5.396 1.00 98.56 94 VAL A C 1
ATOM 732 O O . VAL A 1 94 ? -0.727 -0.759 5.702 1.00 98.56 94 VAL A O 1
ATOM 735 N N . GLY A 1 95 ? -2.392 -2.180 6.201 1.00 98.31 95 GLY A N 1
ATOM 736 C CA . GLY A 1 95 ? -2.698 -1.503 7.454 1.00 98.31 95 GLY A CA 1
ATOM 737 C C . GLY A 1 95 ? -3.589 -2.274 8.404 1.00 98.31 95 GLY A C 1
ATOM 738 O O . GLY A 1 95 ? -3.931 -3.436 8.177 1.00 98.31 95 GLY A O 1
ATOM 739 N N . GLN A 1 96 ? -3.970 -1.576 9.469 1.00 98.56 96 GLN A N 1
ATOM 740 C CA . GLN A 1 96 ? -4.811 -2.084 10.538 1.00 98.56 96 GLN A CA 1
ATOM 741 C C . GLN A 1 96 ? -6.013 -1.168 10.763 1.00 98.56 96 GLN A C 1
ATOM 743 O O . GLN A 1 96 ? -5.889 0.061 10.778 1.00 98.56 96 GLN A O 1
ATOM 748 N N . VAL A 1 97 ? -7.175 -1.763 11.003 1.00 98.50 97 VAL A N 1
ATOM 749 C CA . VAL A 1 97 ? -8.326 -1.034 11.531 1.00 98.50 97 VAL A CA 1
ATOM 750 C C . VAL A 1 97 ? -8.122 -0.758 13.012 1.00 98.50 97 VAL A C 1
ATOM 752 O O . VAL A 1 97 ? -7.893 -1.656 13.817 1.00 98.50 97 VAL A O 1
ATOM 755 N N . THR A 1 98 ? -8.249 0.505 13.386 1.00 98.00 98 THR A N 1
ATOM 756 C CA . THR A 1 98 ? -8.130 0.969 14.763 1.00 98.00 98 THR A CA 1
ATOM 757 C C . THR A 1 98 ? -9.429 1.616 15.205 1.00 98.00 98 THR A C 1
ATOM 759 O O . THR A 1 98 ? -10.096 2.299 14.431 1.00 98.00 98 THR A O 1
ATOM 762 N N . GLU A 1 99 ? -9.772 1.409 16.469 1.00 97.44 99 GLU A N 1
ATOM 763 C CA . GLU A 1 99 ? -10.932 2.018 17.102 1.00 97.44 99 GLU A CA 1
ATOM 764 C C . GLU A 1 99 ? -10.494 2.620 18.434 1.00 97.44 99 GLU A C 1
ATOM 766 O O . GLU A 1 99 ? -9.937 1.926 19.290 1.00 97.44 99 GLU A O 1
ATOM 771 N N . VAL A 1 100 ? -10.729 3.920 18.598 1.00 95.69 100 VAL A N 1
ATOM 772 C CA . VAL A 1 100 ? -10.385 4.664 19.811 1.00 95.69 100 VAL A CA 1
ATOM 773 C C . VAL A 1 100 ? -11.663 5.244 20.392 1.00 95.69 100 VAL A C 1
ATOM 775 O O . VAL A 1 100 ? -12.341 6.039 19.746 1.00 95.69 100 VAL A O 1
ATOM 778 N N . THR A 1 101 ? -11.982 4.860 21.626 1.00 94.44 101 THR A N 1
ATOM 779 C CA . THR A 1 101 ? -13.107 5.434 22.369 1.00 94.44 101 THR A CA 1
ATOM 780 C C . THR A 1 101 ? -12.589 6.445 23.383 1.00 94.44 101 THR A C 1
ATOM 782 O O . THR A 1 101 ? -11.698 6.139 24.173 1.00 94.44 101 THR A O 1
ATOM 785 N N . THR A 1 102 ? -13.143 7.653 23.360 1.00 91.94 102 THR A N 1
ATOM 786 C CA . THR A 1 102 ? -12.792 8.760 24.260 1.00 91.94 102 THR A CA 1
ATOM 787 C C . THR A 1 102 ? -14.038 9.318 24.948 1.00 91.94 102 THR A C 1
ATOM 789 O O . THR A 1 102 ? -15.166 9.046 24.536 1.00 91.94 102 THR A O 1
ATOM 792 N N . GLY A 1 103 ? -13.842 10.094 26.017 1.00 88.81 103 GLY A N 1
ATOM 793 C CA . GLY A 1 103 ? -14.934 10.689 26.792 1.00 88.81 103 GLY A CA 1
ATOM 794 C C . GLY A 1 103 ? -15.554 9.745 27.829 1.00 88.81 103 GLY A C 1
ATOM 795 O O . GLY A 1 103 ? -15.080 8.635 28.063 1.00 88.81 103 GLY A O 1
ATOM 796 N N . LYS A 1 104 ? -16.601 10.224 28.510 1.00 84.88 104 LYS A N 1
ATOM 797 C CA . LYS A 1 104 ? -17.342 9.489 29.551 1.00 84.88 104 LYS A CA 1
ATOM 798 C C . LYS A 1 104 ? -18.837 9.805 29.467 1.00 84.88 104 LYS A C 1
ATOM 800 O O . LYS A 1 104 ? -19.219 10.919 29.103 1.00 84.88 104 LYS A O 1
ATOM 805 N N . GLY A 1 105 ? -19.678 8.842 29.846 1.00 83.69 105 GLY A N 1
ATOM 806 C CA . GLY A 1 105 ? -21.134 9.008 29.892 1.00 83.69 105 GLY A CA 1
ATOM 807 C C . GLY A 1 105 ? -21.719 9.414 28.536 1.00 83.69 105 GLY A C 1
ATOM 808 O O . GLY A 1 105 ? -21.459 8.765 27.526 1.00 83.69 105 GLY A O 1
ATOM 809 N N . LYS A 1 106 ? -22.480 10.512 28.510 1.00 82.62 106 LYS A N 1
ATOM 810 C CA . LYS A 1 106 ? -23.096 11.069 27.290 1.00 82.62 106 LYS A CA 1
ATOM 811 C C . LYS A 1 106 ? -22.102 11.633 26.264 1.00 82.62 106 LYS A C 1
ATOM 813 O O . LYS A 1 106 ? -22.472 11.833 25.118 1.00 82.62 106 LYS A O 1
ATOM 818 N N . ASN A 1 107 ? -20.851 11.871 26.663 1.00 84.62 107 ASN A N 1
ATOM 819 C CA . ASN A 1 107 ? -19.799 12.402 25.789 1.00 84.62 107 ASN A CA 1
ATOM 820 C C . ASN A 1 107 ? -18.899 11.291 25.223 1.00 84.62 107 ASN A C 1
ATOM 822 O O . ASN A 1 107 ? -17.791 11.572 24.770 1.00 84.62 107 ASN A O 1
ATOM 826 N N . LEU A 1 108 ? -19.316 10.025 25.326 1.00 89.50 108 LEU A N 1
ATOM 827 C CA . LEU A 1 108 ? -18.560 8.903 24.783 1.00 89.50 108 LEU A CA 1
ATOM 828 C C . LEU A 1 108 ? -18.563 8.971 23.247 1.00 89.50 108 LEU A C 1
ATOM 830 O O . LEU A 1 108 ? -19.628 8.932 22.625 1.00 89.50 108 LEU A O 1
ATOM 834 N N . LYS A 1 109 ? -17.372 9.050 22.654 1.00 92.75 109 LYS A N 1
ATOM 835 C CA . LYS A 1 109 ? -17.162 9.096 21.206 1.00 92.75 109 LYS A CA 1
ATOM 836 C C . LYS A 1 109 ? -16.206 7.989 20.784 1.00 92.75 109 LYS A C 1
ATOM 838 O O . LYS A 1 109 ? -15.114 7.878 21.342 1.00 92.75 109 LYS A O 1
ATOM 843 N N . THR A 1 110 ? -16.602 7.210 19.787 1.00 94.88 110 THR A N 1
ATOM 844 C CA . THR A 1 110 ? -15.795 6.139 19.198 1.00 94.88 110 THR A CA 1
ATOM 845 C C . THR A 1 110 ? -15.362 6.554 17.798 1.00 94.88 110 THR A C 1
ATOM 847 O O . THR A 1 110 ? -16.208 6.740 16.928 1.00 94.88 110 THR A O 1
ATOM 850 N N . THR A 1 111 ? -14.058 6.690 17.573 1.00 96.44 111 THR A N 1
ATOM 851 C CA . THR A 1 111 ? -13.493 7.010 16.258 1.00 96.44 111 THR A CA 1
ATOM 852 C C . THR A 1 111 ? -12.859 5.766 15.646 1.00 96.44 111 THR A C 1
ATOM 854 O O . THR A 1 111 ? -11.990 5.149 16.271 1.00 96.44 111 THR A O 1
ATOM 857 N N . ARG A 1 112 ? -13.267 5.416 14.423 1.00 97.81 112 ARG A N 1
ATOM 858 C CA . ARG A 1 112 ? -12.703 4.313 13.632 1.00 97.81 112 ARG A CA 1
ATOM 859 C C . ARG A 1 112 ? -11.820 4.853 12.512 1.00 97.81 112 ARG A C 1
ATOM 861 O O . ARG A 1 112 ? -12.162 5.826 11.841 1.00 97.81 112 ARG A O 1
ATOM 868 N N . ASP A 1 113 ? -10.665 4.229 12.325 1.00 98.19 113 ASP A N 1
ATOM 869 C CA . ASP A 1 113 ? -9.640 4.637 11.361 1.00 98.19 113 ASP A CA 1
ATOM 870 C C . ASP A 1 113 ? -8.990 3.390 10.748 1.00 98.19 113 ASP A C 1
ATOM 872 O O . ASP A 1 113 ? -8.815 2.387 11.438 1.00 98.19 113 ASP A O 1
ATOM 876 N N . PHE A 1 114 ? -8.605 3.447 9.476 1.00 98.31 114 PHE A N 1
ATOM 877 C CA . PHE A 1 114 ? -7.749 2.438 8.856 1.00 98.31 114 PHE A CA 1
ATOM 878 C C . PHE A 1 114 ? -6.346 3.026 8.710 1.00 98.31 114 PHE A C 1
ATOM 880 O O . PHE A 1 114 ? -6.068 3.802 7.794 1.00 98.31 114 PHE A O 1
ATOM 887 N N . LYS A 1 115 ? -5.468 2.680 9.654 1.00 98.12 115 LYS A N 1
ATOM 888 C CA . LYS A 1 115 ? -4.086 3.160 9.680 1.00 98.12 115 LYS A CA 1
ATOM 889 C C . LYS A 1 115 ? -3.240 2.270 8.789 1.00 98.12 115 LYS A C 1
ATOM 891 O O . LYS A 1 115 ? -2.921 1.142 9.164 1.00 98.12 115 LYS A O 1
ATOM 896 N N . ALA A 1 116 ? -2.884 2.786 7.624 1.00 98.06 116 ALA A N 1
ATOM 897 C CA . ALA A 1 116 ? -2.157 2.038 6.616 1.00 98.06 116 ALA A CA 1
ATOM 898 C C . ALA A 1 116 ? -0.970 2.822 6.064 1.00 98.06 116 ALA A C 1
ATOM 900 O O . ALA A 1 116 ? -0.940 4.053 6.099 1.00 98.06 116 ALA A O 1
ATOM 901 N N . SER A 1 117 ? -0.010 2.086 5.521 1.00 98.19 117 SER A N 1
ATOM 902 C CA . SER A 1 117 ? 1.032 2.621 4.654 1.00 98.19 117 SER A CA 1
ATOM 903 C C . SER A 1 117 ? 0.726 2.235 3.215 1.00 98.19 117 SER A C 1
ATOM 905 O O . SER A 1 117 ? 0.205 1.150 2.953 1.00 98.19 117 SER A O 1
ATOM 907 N N . LEU A 1 118 ? 1.060 3.129 2.296 1.00 98.06 118 LEU A N 1
ATOM 908 C CA . LEU A 1 118 ? 1.072 2.864 0.869 1.00 98.06 118 LEU A CA 1
ATOM 909 C C . LEU A 1 118 ? 2.515 2.576 0.463 1.00 98.06 118 LEU A C 1
ATOM 911 O O . LEU A 1 118 ? 3.385 3.390 0.745 1.00 98.06 118 LEU A O 1
ATOM 915 N N . TYR A 1 119 ? 2.755 1.460 -0.214 1.00 98.06 119 TYR A N 1
ATOM 916 C CA . TYR A 1 119 ? 4.029 1.162 -0.858 1.00 98.06 119 TYR A CA 1
ATOM 917 C C . TYR A 1 119 ? 3.828 1.155 -2.368 1.00 98.06 119 TYR A C 1
ATOM 919 O O . TYR A 1 119 ? 3.009 0.395 -2.887 1.00 98.06 119 TYR A O 1
ATOM 927 N N . HIS A 1 120 ? 4.569 1.993 -3.074 1.00 96.75 120 HIS A N 1
ATOM 928 C CA . HIS A 1 120 ? 4.617 1.996 -4.530 1.00 96.75 120 HIS A CA 1
ATOM 929 C C . HIS A 1 120 ? 6.023 2.354 -4.987 1.00 96.75 120 HIS A C 1
ATOM 931 O O . HIS A 1 120 ? 6.781 3.003 -4.266 1.00 96.75 120 HIS A O 1
ATOM 937 N N . MET A 1 121 ? 6.362 1.887 -6.177 1.00 95.25 121 MET A N 1
ATOM 938 C CA . MET A 1 121 ? 7.579 2.277 -6.869 1.00 95.25 121 MET A CA 1
ATOM 939 C C . MET A 1 121 ? 7.253 3.447 -7.789 1.00 95.25 121 MET A C 1
ATOM 941 O O . MET A 1 121 ? 6.125 3.515 -8.260 1.00 95.25 121 MET A O 1
ATOM 945 N N . ILE A 1 122 ? 8.195 4.343 -8.035 1.00 92.50 122 ILE A N 1
ATOM 946 C CA . ILE A 1 122 ? 8.117 5.334 -9.116 1.00 92.50 122 ILE A CA 1
ATOM 947 C C . ILE A 1 122 ? 9.399 5.278 -9.942 1.00 92.50 122 ILE A C 1
ATOM 949 O O . ILE A 1 122 ? 10.415 4.768 -9.449 1.00 92.50 122 ILE A O 1
ATOM 953 N N . GLU A 1 123 ? 9.363 5.818 -11.152 1.00 89.94 123 GLU A N 1
ATOM 954 C CA . GLU A 1 123 ? 10.581 6.175 -11.867 1.00 89.94 123 GLU A CA 1
ATOM 955 C C . GLU A 1 123 ? 11.083 7.536 -11.375 1.00 89.94 123 GLU A C 1
ATOM 957 O O . GLU A 1 123 ? 10.313 8.471 -11.167 1.00 89.94 123 GLU A O 1
ATOM 962 N N . HIS A 1 124 ? 12.389 7.650 -11.180 1.00 86.00 124 HIS A N 1
ATOM 963 C CA . HIS A 1 124 ? 13.054 8.896 -10.845 1.00 86.00 124 HIS A CA 1
ATOM 964 C C . HIS A 1 124 ? 14.355 9.015 -11.641 1.00 86.00 124 HIS A C 1
ATOM 966 O O . HIS A 1 124 ? 15.206 8.123 -11.624 1.00 86.00 124 HIS A O 1
ATOM 972 N N . GLU A 1 125 ? 14.562 10.162 -12.277 1.00 82.94 125 GLU A N 1
ATOM 973 C CA . GLU A 1 125 ? 15.791 10.471 -13.002 1.00 82.94 125 GLU A CA 1
ATOM 974 C C . GLU A 1 125 ? 16.952 10.789 -12.043 1.00 82.94 125 GLU A C 1
ATOM 976 O O . GLU A 1 125 ? 16.903 11.753 -11.277 1.00 82.94 125 GLU A O 1
ATOM 981 N N . ASP A 1 126 ? 18.044 10.021 -12.102 1.00 78.88 126 ASP A N 1
ATOM 982 C CA . ASP A 1 126 ? 19.249 10.346 -11.333 1.00 78.88 126 ASP A CA 1
ATOM 983 C C . ASP A 1 126 ? 19.780 11.747 -11.718 1.00 78.88 126 ASP A C 1
ATOM 985 O O . ASP A 1 126 ? 20.055 12.010 -12.896 1.00 78.88 126 ASP A O 1
ATOM 989 N N . PRO A 1 127 ? 19.978 12.663 -10.751 1.00 74.94 127 PRO A N 1
ATOM 990 C CA . PRO A 1 127 ? 20.302 14.055 -11.050 1.00 74.94 127 PRO A CA 1
ATOM 991 C C . PRO A 1 127 ? 21.683 14.221 -11.696 1.00 74.94 127 PRO A C 1
ATOM 993 O O . PRO A 1 127 ? 21.918 15.226 -12.369 1.00 74.94 127 PRO A O 1
ATOM 996 N N . THR A 1 128 ? 22.580 13.252 -11.499 1.00 76.94 128 THR A N 1
ATOM 997 C CA . THR A 1 128 ? 23.962 13.270 -11.988 1.00 76.94 128 THR A CA 1
ATOM 998 C C . THR A 1 128 ? 24.077 12.586 -13.344 1.00 76.94 128 THR A C 1
ATOM 1000 O O . THR A 1 128 ? 24.708 13.120 -14.254 1.00 76.94 128 THR A O 1
ATOM 1003 N N . THR A 1 129 ? 23.488 11.400 -13.485 1.00 77.50 129 THR A N 1
ATOM 1004 C CA . THR A 1 129 ? 23.666 10.544 -14.668 1.00 77.50 129 THR A CA 1
ATOM 1005 C C . THR A 1 129 ? 22.543 10.672 -15.688 1.00 77.50 129 THR A C 1
ATOM 1007 O O . THR A 1 129 ? 22.734 10.246 -16.825 1.00 77.50 129 THR A O 1
ATOM 1010 N N . LYS A 1 130 ? 21.403 11.273 -15.315 1.00 77.25 130 LYS A N 1
ATOM 1011 C CA . LYS A 1 130 ? 20.209 11.396 -16.167 1.00 77.25 130 LYS A CA 1
ATOM 1012 C C . LYS A 1 130 ? 19.641 10.048 -16.618 1.00 77.25 130 LYS A C 1
ATOM 1014 O O . LYS A 1 130 ? 18.966 9.960 -17.637 1.00 77.25 130 LYS A O 1
ATOM 1019 N N . VAL A 1 131 ? 19.939 8.990 -15.863 1.00 76.31 131 VAL A N 1
A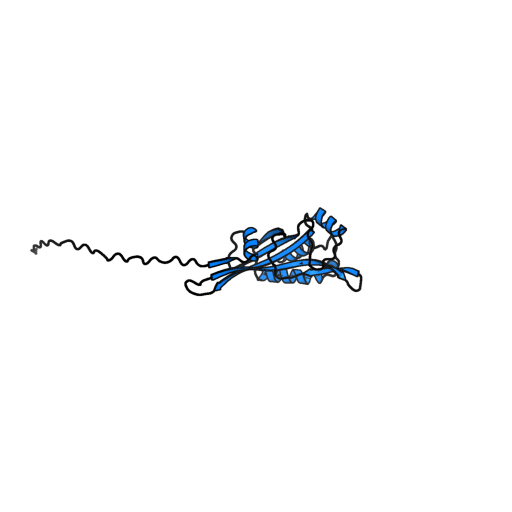TOM 1020 C CA . VAL A 1 131 ? 19.453 7.635 -16.123 1.00 76.31 131 VAL A CA 1
ATOM 1021 C C . VAL A 1 131 ? 18.183 7.390 -15.299 1.00 76.31 131 VAL A C 1
ATOM 1023 O O . VAL A 1 131 ? 18.201 7.670 -14.095 1.00 76.31 131 VAL A O 1
ATOM 1026 N N . PRO A 1 132 ? 17.120 6.830 -15.909 1.00 78.75 132 PRO A N 1
ATOM 1027 C CA . PRO A 1 132 ? 15.953 6.305 -15.209 1.00 78.75 132 PRO A CA 1
ATOM 1028 C C . PRO A 1 132 ? 16.335 5.323 -14.102 1.00 78.75 132 PRO A C 1
ATOM 1030 O O . PRO A 1 132 ? 16.894 4.250 -14.357 1.00 78.75 132 PRO A O 1
ATOM 1033 N N . ASN A 1 133 ? 16.038 5.694 -12.863 1.00 87.19 133 ASN A N 1
ATOM 1034 C CA . ASN A 1 133 ? 16.182 4.850 -11.687 1.00 87.19 133 ASN A CA 1
ATOM 1035 C C . ASN A 1 133 ? 14.800 4.637 -11.063 1.00 87.19 133 ASN A C 1
ATOM 1037 O O . ASN A 1 133 ? 13.819 5.266 -11.450 1.00 87.19 133 ASN A O 1
ATOM 1041 N N . THR A 1 134 ? 14.703 3.739 -10.103 1.00 90.69 134 THR A N 1
ATOM 1042 C CA . THR A 1 134 ? 13.454 3.455 -9.399 1.00 90.69 134 THR A CA 1
ATOM 1043 C C . THR A 1 134 ? 13.554 3.897 -7.948 1.00 90.69 134 THR A C 1
ATOM 1045 O O . THR A 1 134 ? 14.587 3.692 -7.308 1.00 90.69 134 THR A O 1
ATOM 1048 N N . GLU A 1 135 ? 12.470 4.425 -7.389 1.00 92.12 135 GLU A N 1
ATOM 1049 C CA . GLU A 1 135 ? 12.423 4.844 -5.987 1.00 92.12 135 GLU A CA 1
ATOM 1050 C C . GLU A 1 135 ? 11.228 4.223 -5.256 1.00 92.12 135 GLU A C 1
ATOM 1052 O O . GLU A 1 135 ? 10.113 4.166 -5.777 1.00 92.12 135 GLU A O 1
ATOM 1057 N N . LEU A 1 136 ? 11.444 3.801 -4.005 1.00 94.94 136 LEU A N 1
ATOM 1058 C CA . LEU A 1 136 ? 10.358 3.447 -3.096 1.00 94.94 136 LEU A CA 1
ATOM 1059 C C . LEU A 1 136 ? 9.681 4.702 -2.545 1.00 94.94 136 LEU A C 1
ATOM 1061 O O . LEU A 1 136 ? 10.290 5.470 -1.799 1.00 94.94 136 LEU A O 1
ATOM 1065 N N . LYS A 1 137 ? 8.371 4.804 -2.736 1.00 95.62 137 LYS A N 1
ATOM 1066 C CA . LYS A 1 137 ? 7.514 5.699 -1.958 1.00 95.62 137 LYS A CA 1
ATOM 1067 C C . LYS A 1 137 ? 6.725 4.893 -0.931 1.00 95.62 137 LYS A C 1
ATOM 1069 O O . LYS A 1 137 ? 6.048 3.915 -1.250 1.00 95.62 137 LYS A O 1
ATOM 1074 N N . ALA A 1 138 ? 6.856 5.302 0.332 1.00 95.69 138 ALA A N 1
ATOM 1075 C CA . ALA A 1 138 ? 6.264 4.626 1.485 1.00 95.69 138 ALA A CA 1
ATOM 1076 C C . ALA A 1 138 ? 5.477 5.561 2.437 1.00 95.69 138 ALA A C 1
ATOM 1078 O O . ALA A 1 138 ? 5.701 5.503 3.654 1.00 95.69 138 ALA A O 1
ATOM 1079 N N . PRO A 1 139 ? 4.606 6.469 1.946 1.00 95.88 139 PRO A N 1
ATOM 1080 C CA . PRO A 1 139 ? 3.869 7.377 2.819 1.00 95.88 139 PRO A CA 1
ATOM 1081 C C . PRO A 1 139 ? 2.802 6.647 3.650 1.00 95.88 139 PRO A C 1
ATOM 1083 O O . PRO A 1 139 ? 2.387 5.519 3.363 1.00 95.88 139 PRO A O 1
ATOM 1086 N N . ASN A 1 140 ? 2.294 7.334 4.675 1.00 97.19 140 ASN A N 1
ATOM 1087 C CA . ASN A 1 140 ? 1.018 6.942 5.268 1.00 97.19 140 ASN A CA 1
ATOM 1088 C C . ASN A 1 140 ? -0.073 7.076 4.205 1.00 97.19 140 ASN A C 1
ATOM 1090 O O . ASN A 1 140 ? -0.135 8.077 3.492 1.00 97.19 140 ASN A O 1
ATOM 1094 N N . TRP A 1 141 ? -0.933 6.072 4.108 1.00 96.75 141 TRP A N 1
ATOM 1095 C CA . TRP A 1 141 ? -2.018 6.097 3.146 1.00 96.75 141 TRP A CA 1
ATOM 1096 C C . TRP A 1 141 ? -3.078 7.119 3.555 1.00 96.75 141 TRP A C 1
ATOM 1098 O O . TRP A 1 141 ? -3.491 7.191 4.715 1.00 96.75 141 TRP A O 1
ATOM 1108 N N . ILE A 1 142 ? -3.532 7.887 2.572 1.00 95.00 142 ILE A N 1
ATOM 1109 C CA . ILE A 1 142 ? -4.620 8.851 2.697 1.00 95.00 142 ILE A CA 1
ATOM 1110 C C . ILE A 1 142 ? -5.725 8.402 1.745 1.00 95.00 142 ILE A C 1
ATOM 1112 O O . ILE A 1 142 ? -5.452 7.943 0.636 1.00 95.00 142 ILE A O 1
ATOM 1116 N N . ALA A 1 143 ? -6.976 8.525 2.187 1.00 94.94 143 ALA A N 1
ATOM 1117 C CA . ALA A 1 143 ? -8.120 8.191 1.357 1.00 94.94 143 ALA A CA 1
ATOM 1118 C C . ALA A 1 143 ? -8.180 9.103 0.130 1.00 94.94 143 ALA A C 1
ATOM 1120 O O . ALA A 1 143 ? -8.264 10.323 0.263 1.00 94.94 143 ALA A O 1
ATOM 1121 N N . ASP A 1 144 ? -8.194 8.491 -1.047 1.00 94.06 144 ASP A N 1
ATOM 1122 C CA . ASP A 1 144 ? -8.349 9.186 -2.314 1.00 94.06 144 ASP A CA 1
ATOM 1123 C C . ASP A 1 144 ? -9.394 8.449 -3.163 1.00 94.06 144 ASP A C 1
ATOM 1125 O O . ASP A 1 144 ? -9.111 7.363 -3.673 1.00 94.06 144 ASP A O 1
ATOM 1129 N N . PRO A 1 145 ? -10.612 8.999 -3.301 1.00 91.69 145 PRO A N 1
ATOM 1130 C CA . PRO A 1 145 ? -11.681 8.356 -4.053 1.00 91.69 145 PRO A CA 1
ATOM 1131 C C . PRO A 1 145 ? -11.460 8.378 -5.572 1.00 91.69 145 PRO A C 1
ATOM 1133 O O . PRO A 1 145 ? -12.216 7.717 -6.280 1.00 91.69 145 PRO A O 1
ATOM 1136 N N . SER A 1 146 ? -10.473 9.126 -6.082 1.00 92.31 146 SER A N 1
ATOM 1137 C CA . SER A 1 146 ? -10.110 9.102 -7.507 1.00 92.31 146 SER A CA 1
ATOM 1138 C C . SER A 1 146 ? -9.304 7.856 -7.889 1.00 92.31 146 SER A C 1
ATOM 1140 O O . SER A 1 146 ? -9.248 7.494 -9.063 1.00 92.31 146 SER A O 1
ATOM 1142 N N . LYS A 1 147 ? -8.719 7.172 -6.899 1.00 94.38 147 LYS A N 1
ATOM 1143 C CA . LYS A 1 147 ? -7.945 5.944 -7.079 1.00 94.38 147 LYS A CA 1
ATOM 1144 C C . LYS A 1 147 ? -8.821 4.722 -6.825 1.00 94.38 147 LYS A C 1
ATOM 1146 O O . LYS A 1 147 ? -9.713 4.733 -5.974 1.00 94.38 147 LYS A O 1
ATOM 1151 N N . ILE A 1 148 ? -8.556 3.643 -7.553 1.00 95.56 148 ILE A N 1
ATOM 1152 C CA . ILE A 1 148 ? -9.334 2.407 -7.455 1.00 95.56 148 ILE A CA 1
ATOM 1153 C C . ILE A 1 148 ? -8.682 1.508 -6.411 1.00 95.56 148 ILE A C 1
ATOM 1155 O O . ILE A 1 148 ? -7.588 0.989 -6.616 1.00 95.56 148 ILE A O 1
ATOM 1159 N N . LEU A 1 149 ? -9.368 1.299 -5.292 1.00 97.00 149 LEU A N 1
ATOM 1160 C CA . LEU A 1 149 ? -8.941 0.365 -4.258 1.00 97.00 149 LEU A CA 1
ATOM 1161 C C . LEU A 1 149 ? -9.574 -1.012 -4.514 1.00 97.00 149 LEU A C 1
ATOM 116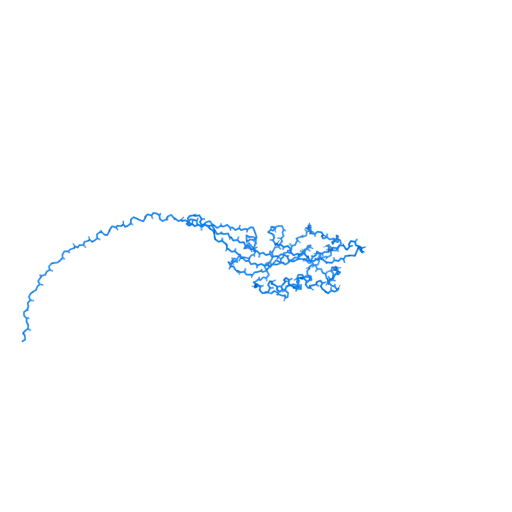3 O O . LEU A 1 149 ? -10.782 -1.107 -4.728 1.00 97.00 149 LEU A O 1
ATOM 1167 N N . LYS A 1 150 ? -8.780 -2.084 -4.473 1.00 97.75 150 LYS A N 1
ATOM 1168 C CA . LYS A 1 150 ? -9.260 -3.471 -4.591 1.00 97.75 150 LYS A CA 1
ATOM 1169 C C . LYS A 1 150 ? -8.797 -4.279 -3.391 1.00 97.75 150 LYS A C 1
ATOM 1171 O O . LYS A 1 150 ? -7.622 -4.246 -3.031 1.00 97.75 150 LYS A O 1
ATOM 1176 N N . PHE A 1 151 ? -9.724 -4.996 -2.760 1.00 98.19 151 PHE A N 1
ATOM 1177 C CA . PHE A 1 151 ? -9.404 -5.843 -1.614 1.00 98.19 151 PHE A CA 1
ATOM 1178 C C . PHE A 1 151 ? -8.486 -6.989 -2.036 1.00 98.19 151 PHE A C 1
ATOM 1180 O O . PHE A 1 151 ? -8.816 -7.748 -2.944 1.00 98.19 151 PHE A O 1
ATOM 1187 N N . GLY A 1 152 ? -7.332 -7.090 -1.380 1.00 97.06 152 GLY A N 1
ATOM 1188 C CA . GLY A 1 152 ? -6.352 -8.136 -1.642 1.00 97.06 152 GLY A CA 1
ATOM 1189 C C . GLY A 1 152 ? -6.458 -9.304 -0.669 1.00 97.06 152 GLY A C 1
ATOM 1190 O O . GLY A 1 152 ? -6.271 -10.456 -1.056 1.00 97.06 152 GLY A O 1
ATOM 1191 N N . GLY A 1 153 ? -6.789 -9.022 0.590 1.00 97.94 153 GLY A N 1
ATOM 1192 C CA . GLY A 1 153 ? -7.009 -10.054 1.592 1.00 97.94 153 GLY A CA 1
ATOM 1193 C C . GLY A 1 153 ? -6.782 -9.585 3.023 1.00 97.94 153 GLY A C 1
ATOM 1194 O O . GLY A 1 153 ? -6.295 -8.484 3.293 1.00 97.94 153 GLY A O 1
ATOM 1195 N N . MET A 1 154 ? -7.107 -10.480 3.952 1.00 98.12 154 MET A N 1
ATOM 1196 C CA . MET A 1 154 ? -6.692 -10.354 5.346 1.00 98.12 154 MET A CA 1
ATOM 1197 C C . MET A 1 154 ? -5.190 -10.631 5.463 1.00 98.12 154 MET A C 1
ATOM 1199 O O . MET A 1 154 ? -4.628 -11.430 4.713 1.00 98.12 154 MET A O 1
ATOM 1203 N N . THR A 1 155 ? -4.534 -9.996 6.425 1.00 98.12 155 THR A N 1
ATOM 1204 C CA . THR A 1 155 ? -3.121 -10.226 6.738 1.00 98.12 155 THR A CA 1
ATOM 1205 C C . THR A 1 155 ? -2.890 -10.163 8.252 1.00 98.12 155 THR A C 1
ATOM 1207 O O . THR A 1 155 ? -3.810 -10.373 9.038 1.00 98.12 155 THR A O 1
ATOM 1210 N N . SER A 1 156 ? -1.654 -9.945 8.693 1.00 98.56 156 SER A N 1
ATOM 1211 C CA . SER A 1 156 ? -1.301 -9.768 10.104 1.00 98.56 156 SER A CA 1
ATOM 1212 C C . SER A 1 156 ? -0.213 -8.713 10.264 1.00 98.56 156 SER A C 1
ATOM 1214 O O . SER A 1 156 ? 0.510 -8.424 9.315 1.00 98.56 156 SER A O 1
ATOM 1216 N N . SER A 1 157 ? -0.012 -8.212 11.484 1.00 98.19 157 SER A N 1
ATOM 1217 C CA . SER A 1 157 ? 1.094 -7.293 11.799 1.00 98.19 157 SER A CA 1
ATOM 1218 C C . SER A 1 157 ? 2.473 -7.832 11.367 1.00 98.19 157 SER A C 1
ATOM 1220 O O . SER A 1 157 ? 3.298 -7.103 10.806 1.00 98.19 157 SER A O 1
ATOM 1222 N N . LYS A 1 158 ? 2.712 -9.145 11.538 1.00 98.31 158 LYS A N 1
ATOM 1223 C CA . LYS A 1 158 ? 3.960 -9.800 11.109 1.00 98.31 158 LYS A CA 1
ATOM 1224 C C . LYS A 1 158 ? 4.140 -9.733 9.590 1.00 98.31 158 LYS A C 1
ATOM 1226 O O . LYS A 1 158 ? 5.217 -9.382 9.119 1.00 98.31 158 LYS A O 1
ATOM 1231 N N . LYS A 1 159 ? 3.086 -10.048 8.837 1.00 98.19 159 LYS A N 1
ATOM 1232 C CA . LYS A 1 159 ? 3.086 -10.016 7.367 1.00 98.19 159 LYS A CA 1
ATOM 1233 C C . LYS A 1 159 ? 3.129 -8.586 6.822 1.00 98.19 159 LYS A C 1
ATOM 1235 O O . LYS A 1 159 ? 3.851 -8.329 5.871 1.00 98.19 159 LYS A O 1
ATOM 1240 N N . ALA A 1 160 ? 2.495 -7.625 7.490 1.00 97.88 160 ALA A N 1
ATOM 1241 C CA . ALA A 1 160 ? 2.634 -6.206 7.165 1.00 97.88 160 ALA A CA 1
ATOM 1242 C C . ALA A 1 160 ? 4.081 -5.710 7.336 1.00 97.88 160 ALA A C 1
ATOM 1244 O O . ALA A 1 160 ? 4.605 -4.991 6.487 1.00 97.88 160 ALA A O 1
ATOM 1245 N N . THR A 1 161 ? 4.764 -6.153 8.396 1.00 98.12 161 THR A N 1
ATOM 1246 C CA . THR A 1 161 ? 6.195 -5.874 8.589 1.00 98.12 161 THR A CA 1
ATOM 1247 C C . THR A 1 161 ? 7.049 -6.549 7.513 1.00 98.12 161 THR A C 1
ATOM 1249 O O . THR A 1 161 ? 7.973 -5.931 6.988 1.00 98.12 161 THR A O 1
ATOM 1252 N N . ALA A 1 162 ? 6.726 -7.792 7.143 1.00 98.19 162 ALA A N 1
ATOM 1253 C CA . ALA A 1 162 ? 7.403 -8.497 6.058 1.00 98.19 162 ALA A CA 1
ATOM 1254 C C . ALA A 1 162 ? 7.218 -7.781 4.710 1.00 98.19 162 ALA A C 1
ATOM 1256 O O . ALA A 1 162 ? 8.196 -7.594 3.998 1.00 98.19 162 ALA A O 1
ATOM 1257 N N . ALA A 1 163 ? 6.013 -7.298 4.403 1.00 98.12 163 ALA A N 1
ATOM 1258 C CA . ALA A 1 163 ? 5.721 -6.516 3.203 1.00 98.12 163 ALA A CA 1
ATOM 1259 C C . ALA A 1 163 ? 6.507 -5.201 3.164 1.00 98.12 163 ALA A C 1
ATOM 1261 O O . ALA A 1 163 ? 7.112 -4.877 2.147 1.00 98.12 163 ALA A O 1
ATOM 1262 N N . LYS A 1 164 ? 6.579 -4.476 4.288 1.00 97.94 164 LYS A N 1
ATOM 1263 C CA . LYS A 1 164 ? 7.423 -3.278 4.414 1.00 97.94 164 LYS A CA 1
ATOM 1264 C C . LYS A 1 164 ? 8.893 -3.585 4.125 1.00 97.94 164 LYS A C 1
ATOM 1266 O O . LYS A 1 164 ? 9.563 -2.799 3.462 1.00 97.94 164 LYS A O 1
ATOM 1271 N N . ASN A 1 165 ? 9.402 -4.696 4.651 1.00 97.88 165 ASN A N 1
ATOM 1272 C CA . ASN A 1 165 ? 10.787 -5.094 4.430 1.00 97.88 165 ASN A CA 1
ATOM 1273 C C . ASN A 1 165 ? 11.014 -5.519 2.977 1.00 97.88 165 ASN A C 1
ATOM 1275 O O . ASN A 1 165 ? 11.976 -5.054 2.385 1.00 97.88 165 ASN A O 1
ATOM 1279 N N . ALA A 1 166 ? 10.100 -6.297 2.391 1.00 97.69 166 ALA A N 1
ATOM 1280 C CA . ALA A 1 166 ? 10.146 -6.692 0.986 1.00 97.69 166 ALA A CA 1
ATOM 1281 C C . ALA A 1 166 ? 10.115 -5.477 0.048 1.00 97.69 166 ALA A C 1
ATOM 1283 O O . ALA A 1 166 ? 10.874 -5.426 -0.911 1.00 97.69 166 ALA A O 1
ATOM 1284 N N . ALA A 1 167 ? 9.290 -4.471 0.356 1.00 97.00 167 ALA A N 1
ATOM 1285 C CA . ALA A 1 167 ? 9.243 -3.218 -0.389 1.00 97.00 167 ALA A CA 1
ATOM 1286 C C . ALA A 1 167 ? 10.587 -2.480 -0.352 1.00 97.00 167 ALA A C 1
ATOM 1288 O O . ALA A 1 167 ? 11.026 -1.958 -1.366 1.00 97.00 167 ALA A O 1
ATOM 1289 N N . LYS A 1 168 ? 11.262 -2.451 0.803 1.00 96.25 168 LYS A N 1
ATOM 1290 C CA . LYS A 1 168 ? 12.583 -1.822 0.932 1.00 96.25 168 LYS A CA 1
ATOM 1291 C C . LYS A 1 168 ? 13.675 -2.611 0.223 1.00 96.25 168 LYS A C 1
ATOM 1293 O O . LYS A 1 168 ? 14.445 -2.021 -0.520 1.00 96.25 168 LYS A O 1
ATOM 1298 N N . SER A 1 169 ? 13.718 -3.923 0.441 1.00 96.06 169 SER A N 1
ATOM 1299 C CA . SER A 1 169 ? 14.775 -4.781 -0.095 1.00 96.06 169 SER A CA 1
ATOM 1300 C C . SER A 1 169 ? 14.636 -5.049 -1.588 1.00 96.06 169 SER A C 1
ATOM 1302 O O . SER A 1 169 ? 15.555 -5.581 -2.197 1.00 96.06 169 SER A O 1
ATOM 1304 N N . TYR A 1 170 ? 13.491 -4.717 -2.192 1.00 94.88 170 TYR A N 1
ATOM 1305 C CA . TYR A 1 170 ? 13.299 -4.834 -3.634 1.00 94.88 170 TYR A CA 1
ATOM 1306 C C . TYR A 1 170 ? 14.419 -4.121 -4.403 1.00 94.88 170 TYR A C 1
ATOM 1308 O O . TYR A 1 170 ? 14.963 -4.682 -5.345 1.00 94.88 170 TYR A O 1
ATOM 1316 N N . PHE A 1 171 ? 14.830 -2.945 -3.929 1.00 91.94 171 PHE A N 1
ATOM 1317 C CA . PHE A 1 171 ? 15.831 -2.082 -4.559 1.00 91.94 171 PHE A CA 1
ATOM 1318 C C . PHE A 1 171 ? 17.287 -2.455 -4.226 1.00 91.94 171 PHE A C 1
ATOM 1320 O O . PHE A 1 171 ? 18.213 -1.809 -4.720 1.00 91.94 171 PHE A O 1
ATOM 1327 N N . ASP A 1 172 ? 17.503 -3.479 -3.391 1.00 91.38 172 ASP A N 1
ATOM 1328 C CA . ASP A 1 172 ? 18.849 -3.967 -3.069 1.00 91.38 172 ASP A CA 1
ATOM 1329 C C . ASP A 1 172 ? 19.467 -4.727 -4.258 1.00 91.38 172 ASP A C 1
ATOM 1331 O O . ASP A 1 172 ? 20.690 -4.769 -4.393 1.00 91.38 172 ASP A O 1
ATOM 1335 N N . ASP A 1 173 ? 18.631 -5.294 -5.136 1.00 89.44 173 ASP A N 1
ATOM 1336 C CA . ASP A 1 173 ? 19.057 -5.922 -6.388 1.00 89.44 173 ASP A CA 1
A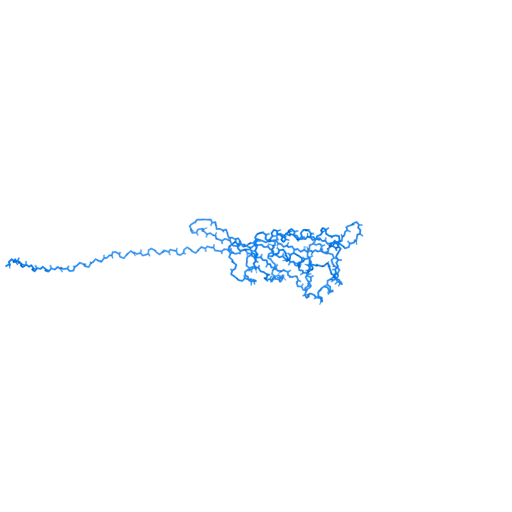TOM 1337 C C . ASP A 1 173 ? 19.356 -4.851 -7.449 1.00 89.44 173 ASP A C 1
ATOM 1339 O O . ASP A 1 173 ? 18.518 -4.000 -7.755 1.00 89.44 173 ASP A O 1
ATOM 1343 N N . ASP A 1 174 ? 20.545 -4.909 -8.053 1.00 86.00 174 ASP A N 1
ATOM 1344 C CA . ASP A 1 174 ? 20.948 -3.999 -9.128 1.00 86.00 174 ASP A CA 1
ATOM 1345 C C . ASP A 1 174 ? 20.009 -4.062 -10.342 1.00 86.00 174 ASP A C 1
ATOM 1347 O O . ASP A 1 174 ? 19.814 -3.047 -11.017 1.00 86.00 174 ASP A O 1
ATOM 1351 N N . ALA A 1 175 ? 19.389 -5.219 -10.604 1.00 86.50 175 ALA A N 1
ATOM 1352 C CA . ALA A 1 175 ? 18.398 -5.374 -11.666 1.00 86.50 175 ALA A CA 1
ATOM 1353 C C . ALA A 1 175 ? 17.123 -4.562 -11.398 1.00 86.50 175 ALA A C 1
ATOM 1355 O O . ALA A 1 175 ? 16.467 -4.124 -12.342 1.00 86.50 175 ALA A O 1
ATOM 1356 N N . HIS A 1 176 ? 16.794 -4.320 -10.128 1.00 89.88 176 HIS A N 1
ATOM 1357 C CA . HIS A 1 176 ? 15.604 -3.572 -9.743 1.00 89.88 176 HIS A CA 1
ATOM 1358 C C . HIS A 1 176 ? 15.834 -2.070 -9.624 1.00 89.88 176 HIS A C 1
ATOM 1360 O O . HIS A 1 176 ? 14.862 -1.347 -9.454 1.00 89.88 176 HIS A O 1
ATOM 1366 N N . LYS A 1 177 ? 17.075 -1.584 -9.754 1.00 86.81 177 LYS A N 1
ATOM 1367 C CA . LYS A 1 177 ? 17.381 -0.144 -9.737 1.00 86.81 177 LYS A CA 1
ATOM 1368 C C . LYS A 1 177 ? 17.009 0.556 -11.040 1.00 86.81 177 LYS A C 1
ATOM 1370 O O . LYS A 1 177 ? 16.852 1.764 -11.063 1.00 86.81 177 LYS A O 1
ATOM 1375 N N . LYS A 1 178 ? 16.902 -0.159 -12.159 1.00 87.12 178 LYS A N 1
ATOM 1376 C CA . LYS A 1 178 ? 16.592 0.461 -13.456 1.00 87.12 178 LYS A CA 1
ATOM 1377 C C . LYS A 1 178 ? 15.147 0.218 -13.820 1.00 87.12 178 LYS A C 1
ATOM 1379 O O . LYS A 1 178 ? 14.732 -0.938 -13.894 1.00 87.12 178 LYS A O 1
ATOM 1384 N N . TYR A 1 179 ? 14.408 1.289 -14.075 1.00 87.44 179 TYR A N 1
ATOM 1385 C CA . TYR A 1 179 ? 13.020 1.169 -14.490 1.00 87.44 179 TYR A CA 1
ATOM 1386 C C . TYR A 1 179 ? 12.925 0.476 -15.852 1.00 87.44 179 TYR A C 1
ATOM 1388 O O . TYR A 1 179 ? 13.718 0.745 -16.757 1.00 87.44 179 TYR A O 1
ATOM 1396 N N . ALA A 1 180 ? 11.971 -0.443 -15.990 1.00 86.94 180 ALA A N 1
ATOM 1397 C CA . ALA A 1 180 ? 11.668 -1.070 -17.265 1.00 86.94 180 ALA A CA 1
ATOM 1398 C C . ALA A 1 180 ? 10.195 -1.474 -17.341 1.00 86.94 180 ALA A C 1
ATOM 1400 O O . ALA A 1 180 ? 9.727 -2.327 -16.582 1.00 86.94 180 ALA A O 1
ATOM 1401 N N . VAL A 1 181 ? 9.499 -0.979 -18.371 1.00 86.25 181 VAL A N 1
ATOM 1402 C CA . VAL A 1 181 ? 8.117 -1.379 -18.708 1.00 86.25 181 VAL A CA 1
ATOM 1403 C C . VAL A 1 181 ? 7.951 -2.905 -18.728 1.00 86.25 181 VAL A C 1
ATOM 1405 O O . VAL A 1 181 ? 6.917 -3.441 -18.322 1.00 86.25 181 VAL A O 1
ATOM 1408 N N . ASN A 1 182 ? 8.982 -3.634 -19.162 1.00 87.69 182 ASN A N 1
ATOM 1409 C CA . ASN A 1 182 ? 9.020 -5.091 -19.131 1.00 87.69 182 ASN A CA 1
ATOM 1410 C C . ASN A 1 182 ? 10.047 -5.594 -18.111 1.00 87.69 182 ASN A C 1
ATOM 1412 O O . ASN A 1 182 ? 11.243 -5.576 -18.382 1.00 87.69 182 ASN A O 1
ATOM 1416 N N . GLY A 1 183 ? 9.563 -6.113 -16.980 1.00 85.94 183 GLY A N 1
ATOM 1417 C CA . GLY A 1 183 ? 10.365 -6.870 -16.017 1.00 85.94 183 GLY A CA 1
ATOM 1418 C C . GLY A 1 183 ? 10.759 -6.109 -14.752 1.00 85.94 183 GLY A C 1
ATOM 1419 O O . GLY A 1 183 ? 11.122 -6.767 -13.782 1.00 85.94 183 GLY A O 1
ATOM 1420 N N . ASN A 1 184 ? 10.662 -4.774 -14.732 1.00 92.19 184 ASN A N 1
ATOM 1421 C CA . ASN A 1 184 ? 10.841 -3.981 -13.516 1.00 92.19 184 ASN A CA 1
ATOM 1422 C C . ASN A 1 184 ? 10.010 -2.683 -13.543 1.00 92.19 184 ASN A C 1
ATOM 1424 O O . ASN A 1 184 ? 10.544 -1.582 -13.675 1.00 92.19 184 ASN A O 1
ATOM 1428 N N . ASN A 1 185 ? 8.689 -2.829 -13.436 1.00 92.19 185 ASN A N 1
ATOM 1429 C CA . ASN A 1 185 ? 7.726 -1.723 -13.335 1.00 92.19 185 ASN A CA 1
ATOM 1430 C C . ASN A 1 185 ? 6.943 -1.773 -12.006 1.00 92.19 185 ASN A C 1
ATOM 1432 O O . ASN A 1 185 ? 7.132 -2.664 -11.170 1.00 92.19 185 ASN A O 1
ATOM 1436 N N . CYS A 1 186 ? 6.033 -0.818 -11.802 1.00 93.88 186 CYS A N 1
ATOM 1437 C CA . CYS A 1 186 ? 5.239 -0.700 -10.576 1.00 93.88 186 CYS A CA 1
ATOM 1438 C C . CYS A 1 186 ? 4.410 -1.956 -10.241 1.00 93.88 186 CYS A C 1
ATOM 1440 O O . CYS A 1 186 ? 4.245 -2.302 -9.066 1.00 93.88 186 CYS A O 1
ATOM 1442 N N . ASN A 1 187 ? 3.939 -2.697 -11.247 1.00 95.88 187 ASN A N 1
ATOM 1443 C CA . ASN A 1 187 ? 3.219 -3.951 -11.050 1.00 95.88 187 ASN A CA 1
ATOM 1444 C C . ASN A 1 187 ? 4.151 -5.100 -10.636 1.00 95.88 187 ASN A C 1
ATOM 1446 O O . ASN A 1 187 ? 3.782 -5.885 -9.759 1.00 95.88 187 ASN A O 1
ATOM 1450 N N . ASP A 1 188 ? 5.352 -5.190 -11.210 1.00 96.19 188 ASP A N 1
ATOM 1451 C CA . ASP A 1 188 ? 6.357 -6.185 -10.809 1.00 96.19 188 ASP A CA 1
ATOM 1452 C C . ASP A 1 188 ? 6.760 -5.985 -9.339 1.00 96.19 188 ASP A C 1
ATOM 1454 O O . ASP A 1 188 ? 6.702 -6.932 -8.543 1.00 96.19 188 ASP A O 1
ATOM 1458 N N . PHE A 1 189 ? 7.006 -4.731 -8.949 1.00 97.25 189 PHE A N 1
ATOM 1459 C CA . PHE A 1 189 ? 7.233 -4.332 -7.560 1.00 97.25 189 PHE A CA 1
ATOM 1460 C C . PHE A 1 189 ? 6.082 -4.765 -6.639 1.00 97.25 189 PHE A C 1
ATOM 1462 O O . PHE A 1 189 ? 6.295 -5.475 -5.651 1.00 97.25 189 PHE A O 1
ATOM 1469 N N . VAL A 1 190 ? 4.837 -4.398 -6.967 1.00 97.44 190 VAL A N 1
ATOM 1470 C CA . VAL A 1 190 ? 3.668 -4.763 -6.150 1.00 97.44 190 VAL A CA 1
ATOM 1471 C C . VAL A 1 190 ? 3.535 -6.283 -6.023 1.00 97.44 190 VAL A C 1
ATOM 1473 O O . VAL A 1 190 ? 3.234 -6.784 -4.937 1.00 97.44 190 VAL A O 1
ATOM 1476 N N . ASN A 1 191 ? 3.790 -7.042 -7.089 1.00 97.19 191 ASN A N 1
ATOM 1477 C CA . ASN A 1 191 ? 3.730 -8.503 -7.054 1.00 97.19 191 ASN A CA 1
ATOM 1478 C C . ASN A 1 191 ? 4.851 -9.122 -6.211 1.00 97.19 191 ASN A C 1
ATOM 1480 O O . ASN A 1 191 ? 4.612 -10.136 -5.551 1.00 97.19 191 ASN A O 1
ATOM 1484 N N . ALA A 1 192 ? 6.038 -8.516 -6.167 1.00 97.12 192 ALA A N 1
ATOM 1485 C CA . ALA A 1 192 ? 7.095 -8.924 -5.249 1.00 97.12 192 ALA A CA 1
ATOM 1486 C C . ALA A 1 192 ? 6.693 -8.686 -3.784 1.00 97.12 192 ALA A C 1
ATOM 1488 O O . ALA A 1 192 ? 6.797 -9.603 -2.968 1.00 97.12 192 ALA A O 1
ATOM 1489 N N . VAL A 1 193 ? 6.141 -7.511 -3.461 1.00 97.62 193 VAL A N 1
ATOM 1490 C CA . VAL A 1 193 ? 5.685 -7.187 -2.096 1.00 97.62 193 VAL A CA 1
ATOM 1491 C C . VAL A 1 193 ? 4.537 -8.098 -1.650 1.00 97.62 193 VAL A C 1
ATOM 1493 O O . VAL A 1 193 ? 4.537 -8.577 -0.514 1.00 97.62 193 VAL A O 1
ATOM 1496 N N . LYS A 1 194 ? 3.588 -8.414 -2.544 1.00 96.94 194 LYS A N 1
ATOM 1497 C CA . LYS A 1 194 ? 2.466 -9.331 -2.262 1.00 96.94 194 LYS A CA 1
ATOM 1498 C C . LYS A 1 194 ? 2.913 -10.711 -1.788 1.00 96.94 194 LYS A C 1
ATOM 1500 O O . LYS A 1 194 ? 2.222 -11.307 -0.969 1.00 96.94 194 LYS A O 1
ATOM 1505 N N . LYS A 1 195 ? 4.056 -11.223 -2.257 1.00 97.12 195 LYS A N 1
ATOM 1506 C CA . LYS A 1 195 ? 4.570 -12.542 -1.836 1.00 97.12 195 LYS A CA 1
ATOM 1507 C C . LYS A 1 195 ? 4.897 -12.604 -0.339 1.00 97.12 195 LYS A C 1
ATOM 1509 O O . LYS A 1 195 ? 4.984 -13.698 0.209 1.00 97.12 195 LYS A O 1
ATOM 1514 N N . ALA A 1 196 ? 5.070 -11.456 0.317 1.00 96.44 196 ALA A N 1
ATOM 1515 C CA . ALA A 1 196 ? 5.331 -11.362 1.750 1.00 96.44 196 ALA A CA 1
ATOM 1516 C C . ALA A 1 196 ? 4.056 -11.232 2.617 1.00 96.44 196 ALA A C 1
ATOM 1518 O O . ALA A 1 196 ? 4.166 -11.237 3.848 1.00 96.44 196 ALA A O 1
ATOM 1519 N N . LEU A 1 197 ? 2.870 -11.099 2.002 1.00 92.75 197 LEU A N 1
ATOM 1520 C CA . LEU A 1 197 ? 1.584 -10.864 2.678 1.00 92.75 197 LEU A CA 1
ATOM 1521 C C . LEU A 1 197 ? 0.784 -12.124 2.981 1.00 92.75 197 LEU A C 1
ATOM 1523 O O . LEU A 1 197 ? -0.091 -12.025 3.871 1.00 92.75 197 LEU A O 1
#

Radius of gyration: 31.21 Å; chains: 1; bounding box: 86×59×91 Å

Foldseek 3Di:
DDDDDDDDDDDDDDDPPDPPPPPPPPPPLPAAEAEDLQRVLVCVQPPDADAFWKFKKKKFQAPPDDPPPQFDDDPVLQVLLCVVPVGSAMKMKIFGWHWDWDDDDSHTYIYIHTWIWIWWKGWHQDPPPRATFIDIDIHTDDNDPNIDIHTPDTDHPQLSVQLVVQSVCQCVDPVQGHDDSPPHHRVNSRVSSVVSD

Sequence (197 aa):
MRFSYLLSAFLATLTIASPIANPEAASLSTRATEDKATYTLATKTHSGLKKDDWVWFTMEWPRGSIIGDGDTESKEELSQLRDKLGFDHIGIVVGQVTEVTTGKGKNLKTTRDFKASLYHMIEHEDPTTKVPNTELKAPNWIADPSKILKFGGMTSSKKATAAKNAAKSYFDDDAHKKYAVNGNNCNDFVNAVKKAL

Organism: NCBI:txid595503

Secondary structure (DSSP, 8-state):
------------------------------PEEEE-HHHHHHHHHSTT--TT-EEEEEEEEPTT---TTT----HHHHHHHHHHHSSSEEEEEEEEEEEEEES-GGG-EEEEEEEEEEEEEEEEE-TTT--EEEEEE-PBP---TTSEEEEEEE--HHHHHHHHHHHHHGGGSGGGSS-BTTTBSHHHHHHHHHTT-

pLDDT: mean 85.08, std 17.76, range [38.16, 98.56]